Protein AF-A0A396ZNH6-F1 (afdb_monomer_lite)

pLDDT: mean 77.5, std 24.37, range [25.06, 98.56]

Sequence (268 aa):
MGDFTSTAASWLQTLVVSSAALAVGLLGILYVYQEKLLYFPSMPGVSKLTTENPEGYRHPNEYGIDYEDVFIPCADGIKIHAWLMKQPQPTTVPTIVAGLIVENTFLSISAMVDQVMPWLSYVKPVVLRLDWSNEGRIPTLTHPILFVAGERDELVPHTHMQKLHALATKSIRRQWLPIPRGTHNDSWMRGGLDYFFALKRFIDSAVGESTPPSSDTANTSERHQEDGASIVSSDEADDGLDHSHIPNMLDQHSLLFQRPVKIHHDEM

Foldseek 3Di:
DPPVVVVVVVVVVVVVVVVVVVVVVVLVVCLVCVVVPPDDCDDVPADNQLCRDPQPRNDPCSVPFDWDWDWCQDPVRHTDTDIGGADPPNVPDDDDDLEEEDELDAQWVLVLCCPPPVVCNVVCVPRPPGTRGLLVVLCVDAHAYEYEYECAAPRRHSVRSVSSLVSNVNHPHYHYHYQDHDYRPCSPVSCDPVVVVVVVVSVCVSVVNDDDPDPPPPDPDDDDDDDDDDDDDDDDDDDDDDPPDDDDPVVPVVVSPDDPDPDPPDDD

Organism: Aphanomyces astaci (NCBI:txid112090)

InterPro domains:
  IPR029058 Alpha/Beta hydrolase fold [G3DSA:3.40.50.1820] (97-209)
  IPR029058 Alpha/Beta hydrolase fold [SSF53474] (94-208)

Structure (mmCIF, N/CA/C/O backbone):
data_AF-A0A396ZNH6-F1
#
_entry.id   AF-A0A396ZNH6-F1
#
loop_
_atom_site.group_PDB
_atom_site.id
_atom_site.type_symbol
_atom_site.label_atom_id
_atom_site.label_alt_id
_atom_site.label_comp_id
_atom_site.label_asym_id
_atom_site.label_entity_id
_atom_site.label_seq_id
_atom_site.pdbx_PDB_ins_code
_atom_site.Cartn_x
_atom_site.Cartn_y
_atom_site.Cartn_z
_atom_site.occupancy
_atom_site.B_iso_or_equiv
_atom_site.auth_seq_id
_atom_site.auth_comp_id
_atom_site.auth_asym_id
_atom_site.auth_atom_id
_atom_site.pdbx_PDB_model_num
ATOM 1 N N . MET A 1 1 ? 40.507 -2.059 -50.620 1.00 54.50 1 MET A N 1
ATOM 2 C CA . MET A 1 1 ? 39.362 -2.639 -49.879 1.00 54.50 1 MET A CA 1
ATOM 3 C C . MET A 1 1 ? 39.610 -2.796 -48.369 1.00 54.50 1 MET A C 1
ATOM 5 O O . MET A 1 1 ? 38.622 -2.895 -47.662 1.00 54.50 1 MET A O 1
ATOM 9 N N . GLY A 1 2 ? 40.855 -2.769 -47.856 1.00 59.09 2 GLY A N 1
ATOM 10 C CA . GLY A 1 2 ? 41.149 -2.979 -46.421 1.00 59.09 2 GLY A CA 1
ATOM 11 C C . GLY A 1 2 ? 40.950 -1.785 -45.461 1.00 59.09 2 GLY A C 1
ATOM 12 O O . GLY A 1 2 ? 40.630 -2.011 -44.299 1.00 59.09 2 GLY A O 1
ATOM 13 N N . ASP A 1 3 ? 41.070 -0.531 -45.922 1.00 62.41 3 ASP A N 1
ATOM 14 C CA . ASP A 1 3 ? 40.955 0.662 -45.046 1.00 62.41 3 ASP A CA 1
ATOM 15 C C . ASP A 1 3 ? 39.517 1.021 -44.647 1.00 62.41 3 ASP A C 1
ATOM 17 O O . ASP A 1 3 ? 39.261 1.577 -43.578 1.00 62.41 3 ASP A O 1
ATOM 21 N N . PHE A 1 4 ? 38.544 0.692 -45.497 1.00 61.94 4 PHE A N 1
ATOM 22 C CA . PHE A 1 4 ? 37.140 0.967 -45.200 1.00 61.94 4 PHE A CA 1
ATOM 23 C C . PHE A 1 4 ? 36.607 0.018 -44.117 1.00 61.94 4 PHE A C 1
ATOM 25 O O . PHE A 1 4 ? 35.867 0.433 -43.228 1.00 61.94 4 PHE A O 1
ATOM 32 N N . THR A 1 5 ? 37.031 -1.249 -44.148 1.00 66.81 5 THR A N 1
ATOM 33 C CA . THR A 1 5 ? 36.610 -2.273 -43.184 1.00 66.81 5 THR A CA 1
ATOM 34 C C . THR A 1 5 ? 37.169 -2.032 -41.782 1.00 66.81 5 THR A C 1
ATOM 36 O O . THR A 1 5 ? 36.450 -2.244 -40.808 1.00 66.81 5 THR A O 1
ATOM 39 N N . SER A 1 6 ? 38.407 -1.539 -41.654 1.00 71.94 6 SER A N 1
ATOM 40 C CA . SER A 1 6 ? 39.009 -1.189 -40.356 1.00 71.94 6 SER A CA 1
ATOM 41 C C . SER A 1 6 ? 38.375 0.066 -39.749 1.00 71.94 6 SER A C 1
ATOM 43 O O . SER A 1 6 ? 38.083 0.101 -38.554 1.00 71.94 6 SER A O 1
ATOM 45 N N . THR A 1 7 ? 38.076 1.063 -40.583 1.00 82.88 7 THR A N 1
ATOM 46 C CA . THR A 1 7 ? 37.390 2.293 -40.168 1.00 82.88 7 THR A CA 1
ATOM 47 C C . THR A 1 7 ? 35.962 1.998 -39.703 1.00 82.88 7 THR A C 1
ATOM 49 O O . THR A 1 7 ? 35.564 2.424 -38.621 1.00 82.88 7 THR A O 1
ATOM 52 N N . ALA A 1 8 ? 35.201 1.210 -40.470 1.00 83.94 8 ALA A N 1
ATOM 53 C CA . ALA A 1 8 ? 33.845 0.800 -40.100 1.00 83.94 8 ALA A CA 1
ATOM 54 C C . ALA A 1 8 ? 33.811 -0.014 -38.794 1.00 83.94 8 ALA A C 1
ATOM 56 O O . ALA A 1 8 ? 32.946 0.221 -37.949 1.00 83.94 8 ALA A O 1
ATOM 57 N N . ALA A 1 9 ? 34.774 -0.920 -38.591 1.00 87.56 9 ALA A N 1
ATOM 58 C CA . ALA A 1 9 ? 34.904 -1.677 -37.348 1.00 87.56 9 ALA A CA 1
ATOM 59 C C . ALA A 1 9 ? 35.202 -0.771 -36.141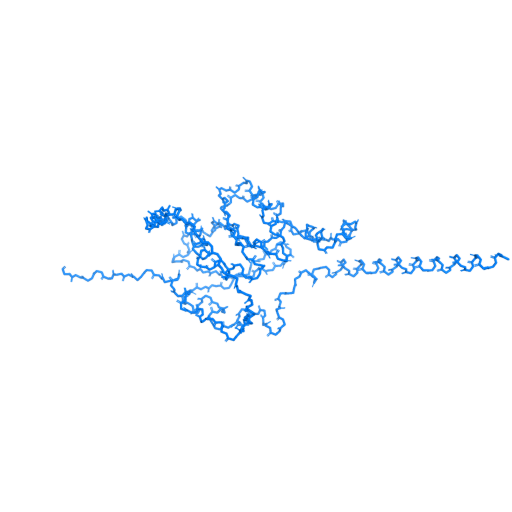 1.00 87.56 9 ALA A C 1
ATOM 61 O O . ALA A 1 9 ? 34.600 -0.951 -35.083 1.00 87.56 9 ALA A O 1
ATOM 62 N N . SER A 1 10 ? 36.064 0.239 -36.304 1.00 88.19 10 SER A N 1
ATOM 63 C CA . SER A 1 10 ? 36.355 1.214 -35.246 1.00 88.19 10 SER A CA 1
ATOM 64 C C . SER A 1 10 ? 35.124 2.041 -34.874 1.00 88.19 10 SER A C 1
ATOM 66 O O . SER A 1 10 ? 34.841 2.198 -33.690 1.00 88.19 10 SER A O 1
ATOM 68 N N . TRP A 1 11 ? 34.365 2.540 -35.857 1.00 92.12 11 TRP A N 1
ATOM 69 C CA . TRP A 1 11 ? 33.128 3.283 -35.590 1.00 92.12 11 TRP A CA 1
ATOM 70 C C . TRP A 1 11 ? 32.090 2.423 -34.871 1.00 92.12 11 TRP A C 1
ATOM 72 O O . TRP A 1 11 ? 31.480 2.880 -33.906 1.00 92.12 11 TRP A O 1
ATOM 82 N N . LEU A 1 12 ? 31.925 1.166 -35.292 1.00 94.06 12 LEU A N 1
ATOM 83 C CA . LEU A 1 12 ? 31.035 0.222 -34.621 1.00 94.06 12 LEU A CA 1
ATOM 84 C C . LEU A 1 12 ? 31.472 -0.030 -33.172 1.00 94.06 12 LEU A C 1
ATOM 86 O O . LEU A 1 12 ? 30.642 0.014 -32.268 1.00 94.06 12 LEU A O 1
ATOM 90 N N . GLN A 1 13 ? 32.767 -0.244 -32.932 1.00 93.00 13 GLN A N 1
ATOM 91 C CA . GLN A 1 13 ? 33.301 -0.434 -31.586 1.00 93.00 13 GLN A CA 1
ATOM 92 C C . GLN A 1 13 ? 33.055 0.793 -30.700 1.00 93.00 13 GLN A C 1
ATOM 94 O O . GLN A 1 13 ? 32.585 0.640 -29.572 1.00 93.00 13 GLN A O 1
ATOM 99 N N . THR A 1 14 ? 33.323 2.003 -31.198 1.00 94.12 14 THR A N 1
ATOM 100 C CA . THR A 1 14 ? 33.045 3.243 -30.463 1.00 94.12 14 THR A CA 1
ATOM 101 C C . THR A 1 14 ? 31.562 3.359 -30.129 1.00 94.12 14 THR A C 1
ATOM 103 O O . THR A 1 14 ? 31.227 3.611 -28.976 1.00 94.12 14 THR A O 1
ATOM 106 N N . LEU A 1 15 ? 30.669 3.097 -31.089 1.00 96.06 15 LEU A N 1
ATOM 107 C CA . LEU A 1 15 ? 29.223 3.123 -30.856 1.00 96.06 15 LEU A CA 1
ATOM 108 C C . LEU A 1 15 ? 28.791 2.127 -29.775 1.00 96.06 15 LEU A C 1
ATOM 110 O O . LEU A 1 15 ? 28.019 2.492 -28.886 1.00 96.06 15 LEU A O 1
ATOM 114 N N . VAL A 1 16 ? 29.305 0.895 -29.812 1.00 96.19 16 VAL A N 1
ATOM 115 C CA . VAL A 1 16 ? 28.996 -0.138 -28.812 1.00 96.19 16 VAL A CA 1
ATOM 116 C C . VAL A 1 16 ? 29.476 0.283 -27.423 1.00 96.19 16 VAL A C 1
ATOM 118 O O . VAL A 1 16 ? 28.699 0.238 -26.471 1.00 96.19 16 VAL A O 1
ATOM 121 N N . VAL A 1 17 ? 30.725 0.741 -27.297 1.00 95.81 17 VAL A N 1
ATOM 122 C CA . VAL A 1 17 ? 31.301 1.157 -26.008 1.00 95.81 17 VAL A CA 1
ATOM 123 C C . VAL A 1 17 ? 30.576 2.379 -25.447 1.00 95.81 17 VAL A C 1
ATOM 125 O O . VAL A 1 17 ? 30.218 2.383 -24.270 1.00 95.81 17 VAL A O 1
ATOM 128 N N . SER A 1 18 ? 30.307 3.394 -26.270 1.00 95.88 18 SER A N 1
ATOM 129 C CA . SER A 1 18 ? 29.579 4.592 -25.843 1.00 95.88 18 SER A CA 1
ATOM 130 C C . SER A 1 18 ? 28.146 4.270 -25.416 1.00 95.88 18 SER A C 1
ATOM 132 O O . SER A 1 18 ? 27.692 4.779 -24.392 1.00 95.88 18 SER A O 1
ATOM 134 N N . SER A 1 19 ? 27.453 3.386 -26.139 1.00 95.00 19 SER A N 1
ATOM 135 C CA . SER A 1 19 ? 26.096 2.952 -25.779 1.00 95.00 19 SER A CA 1
ATOM 136 C C . SER A 1 19 ? 26.082 2.160 -24.471 1.00 95.00 19 SER A C 1
ATOM 138 O O . SER A 1 19 ? 25.232 2.398 -23.615 1.00 95.00 19 SER A O 1
ATOM 140 N N . ALA A 1 20 ? 27.051 1.261 -24.277 1.00 94.31 20 ALA A N 1
ATOM 141 C CA . ALA A 1 20 ? 27.198 0.506 -23.036 1.00 94.31 20 ALA A CA 1
ATOM 142 C C . ALA A 1 20 ? 27.510 1.425 -21.843 1.00 94.31 20 ALA A C 1
ATOM 144 O O . ALA A 1 20 ? 26.886 1.298 -20.791 1.00 94.31 20 ALA A O 1
ATOM 145 N N . ALA A 1 21 ? 28.422 2.387 -22.012 1.00 95.62 21 ALA A N 1
ATOM 146 C CA . ALA A 1 21 ? 28.754 3.362 -20.976 1.00 95.62 21 ALA A CA 1
ATOM 147 C C . ALA A 1 21 ? 27.541 4.222 -20.590 1.00 95.62 21 ALA A C 1
ATOM 149 O O . ALA A 1 21 ? 27.291 4.433 -19.403 1.00 95.62 21 ALA A O 1
ATOM 150 N N . LEU A 1 22 ? 26.751 4.662 -21.576 1.00 95.94 22 LEU A N 1
ATOM 151 C CA . LEU A 1 22 ? 25.513 5.398 -21.331 1.00 95.94 22 LEU A CA 1
ATOM 152 C C . LEU A 1 22 ? 24.496 4.545 -20.564 1.00 95.94 22 LEU A C 1
ATOM 154 O O . LEU A 1 22 ? 23.935 5.014 -19.578 1.00 95.94 22 LEU A O 1
ATOM 158 N N . ALA A 1 23 ? 24.287 3.290 -20.973 1.00 90.81 23 ALA A N 1
ATOM 159 C CA . ALA A 1 23 ? 23.369 2.377 -20.298 1.00 90.81 23 ALA A CA 1
ATOM 160 C C . ALA A 1 23 ? 23.777 2.133 -18.836 1.00 90.81 23 ALA A C 1
ATOM 162 O O . ALA A 1 23 ? 22.940 2.236 -17.942 1.00 90.81 23 ALA A O 1
ATOM 163 N N . VAL A 1 24 ? 25.065 1.889 -18.570 1.00 92.69 24 VAL A N 1
ATOM 164 C CA . VAL A 1 24 ? 25.592 1.744 -17.202 1.00 92.69 24 VAL A CA 1
ATOM 165 C C . VAL A 1 24 ? 25.402 3.031 -16.400 1.00 92.69 24 VAL A C 1
ATOM 167 O O . VAL A 1 24 ? 24.975 2.968 -15.249 1.00 92.69 24 VAL A O 1
ATOM 170 N N . GLY A 1 25 ? 25.657 4.196 -17.001 1.00 94.19 25 GLY A N 1
ATOM 171 C CA . GLY A 1 25 ? 25.411 5.492 -16.369 1.00 94.19 25 GLY A CA 1
ATOM 172 C C . GLY A 1 25 ? 23.943 5.685 -15.982 1.00 94.19 25 GLY A C 1
ATOM 173 O O . GLY A 1 25 ? 23.651 6.055 -14.847 1.00 94.19 25 GLY A O 1
ATOM 174 N N . LEU A 1 26 ? 23.012 5.368 -16.887 1.00 91.19 26 LEU A N 1
ATOM 175 C CA . LEU A 1 26 ? 21.570 5.445 -16.637 1.00 91.19 26 LEU A CA 1
ATOM 176 C C . LEU A 1 26 ? 21.117 4.466 -15.549 1.00 91.19 26 LEU A C 1
ATOM 178 O O . LEU A 1 26 ? 20.364 4.858 -14.659 1.00 91.19 26 LEU A O 1
ATOM 182 N N . LEU A 1 27 ? 21.605 3.222 -15.567 1.00 89.81 27 LEU A N 1
ATOM 183 C CA . LEU A 1 27 ? 21.330 2.251 -14.506 1.00 89.81 27 LEU A CA 1
ATOM 184 C C . LEU A 1 27 ? 21.920 2.692 -13.162 1.00 89.81 27 LEU A C 1
ATOM 186 O O . LEU A 1 27 ? 21.282 2.495 -12.134 1.00 89.81 27 LEU A O 1
ATOM 190 N N . GLY A 1 28 ? 23.093 3.331 -13.157 1.00 91.25 28 GLY A N 1
ATOM 191 C CA . GLY A 1 28 ? 23.695 3.921 -11.961 1.00 91.25 28 GLY A CA 1
ATOM 192 C C . GLY A 1 28 ? 22.862 5.072 -11.392 1.00 91.25 28 GLY A C 1
ATOM 193 O O . GLY A 1 28 ? 22.627 5.126 -10.186 1.00 91.25 28 GLY A O 1
ATOM 194 N N . ILE A 1 29 ? 22.343 5.955 -12.251 1.00 90.75 29 ILE A N 1
ATOM 195 C CA . ILE A 1 29 ? 21.406 7.015 -11.850 1.00 90.75 29 ILE A CA 1
ATOM 196 C C . ILE A 1 29 ? 20.133 6.392 -11.270 1.00 90.75 29 ILE A C 1
ATOM 198 O O . ILE A 1 29 ? 19.729 6.757 -10.168 1.00 90.75 29 ILE A O 1
ATOM 202 N N . LEU A 1 30 ? 19.533 5.417 -11.956 1.00 88.75 30 LEU A N 1
ATOM 203 C CA . LEU A 1 30 ? 18.353 4.709 -11.462 1.00 88.75 30 LEU A CA 1
ATOM 204 C C . LEU A 1 30 ? 18.628 4.043 -10.107 1.00 88.75 30 LEU A C 1
ATOM 206 O O . LEU A 1 30 ? 17.850 4.204 -9.174 1.00 88.75 30 LEU A O 1
ATOM 210 N N . TYR A 1 31 ? 19.769 3.372 -9.955 1.00 89.31 31 TYR A N 1
ATOM 211 C CA . TYR A 1 31 ? 20.172 2.725 -8.710 1.00 89.31 31 TYR A CA 1
ATOM 212 C C . TYR A 1 31 ? 20.254 3.711 -7.539 1.00 89.31 31 TYR A C 1
ATOM 214 O O . TYR A 1 31 ? 19.799 3.389 -6.438 1.00 89.31 31 TYR A O 1
ATOM 222 N N . VAL A 1 32 ? 20.799 4.911 -7.758 1.00 90.25 32 VAL A N 1
ATOM 223 C CA . VAL A 1 32 ? 20.927 5.953 -6.726 1.00 90.25 32 VAL A CA 1
ATOM 224 C C . VAL A 1 32 ? 19.587 6.634 -6.436 1.00 90.25 32 VAL A C 1
ATOM 226 O O . VAL A 1 32 ? 19.276 6.889 -5.275 1.00 90.25 32 VAL A O 1
ATOM 229 N N . TYR A 1 33 ? 18.775 6.898 -7.460 1.00 88.25 33 TYR A N 1
ATOM 230 C CA . TYR A 1 33 ? 17.575 7.731 -7.349 1.00 88.25 33 TYR A CA 1
ATOM 231 C C . TYR A 1 33 ? 16.243 6.962 -7.325 1.00 88.25 33 TYR A C 1
ATOM 233 O O . TYR A 1 33 ? 15.203 7.607 -7.223 1.00 88.25 33 TYR A O 1
ATOM 241 N N . GLN A 1 34 ? 16.243 5.621 -7.351 1.00 86.69 34 GLN A N 1
ATOM 242 C CA . GLN A 1 34 ? 15.024 4.787 -7.362 1.00 86.69 34 GLN A CA 1
ATOM 243 C C . GLN A 1 34 ? 14.010 5.148 -6.263 1.00 86.69 34 GLN A C 1
ATOM 245 O O . GLN A 1 34 ? 12.815 5.200 -6.531 1.00 86.69 34 GLN A O 1
ATOM 250 N N . GLU A 1 35 ? 14.471 5.492 -5.057 1.00 82.75 35 GLU A N 1
ATOM 251 C CA . GLU A 1 35 ? 13.607 5.893 -3.931 1.00 82.75 35 GLU A CA 1
ATOM 252 C C . GLU A 1 35 ? 12.807 7.172 -4.221 1.00 82.75 35 GLU A C 1
ATOM 254 O O . GLU A 1 35 ? 11.678 7.316 -3.762 1.00 82.75 35 GLU A O 1
ATOM 259 N N . LYS A 1 36 ? 13.360 8.090 -5.027 1.00 81.56 36 LYS A N 1
ATOM 260 C CA . LYS A 1 36 ? 12.698 9.350 -5.399 1.00 81.56 36 LYS A CA 1
ATOM 261 C C . LYS A 1 36 ? 11.722 9.202 -6.566 1.00 81.56 36 LYS A C 1
ATOM 263 O O . LYS A 1 36 ? 10.974 10.135 -6.833 1.00 81.56 36 LYS A O 1
ATOM 268 N N . LEU A 1 37 ? 11.763 8.076 -7.279 1.00 78.69 37 LEU A N 1
ATOM 269 C CA . LEU A 1 37 ? 10.932 7.821 -8.459 1.00 78.69 37 LEU A CA 1
ATOM 270 C C . LEU A 1 37 ? 9.629 7.088 -8.123 1.00 78.69 37 LEU A C 1
ATOM 272 O O . LEU A 1 37 ? 8.712 7.091 -8.935 1.00 78.69 37 LEU A O 1
ATOM 276 N N . LEU A 1 38 ? 9.554 6.449 -6.952 1.00 70.25 38 LEU A N 1
ATOM 277 C CA . LEU A 1 38 ? 8.447 5.560 -6.597 1.00 70.25 38 LEU A CA 1
ATOM 278 C C . LEU A 1 38 ? 7.159 6.284 -6.221 1.00 70.25 38 LEU A C 1
ATOM 280 O O . LEU A 1 38 ? 6.075 5.801 -6.528 1.00 70.25 38 LEU A O 1
ATOM 284 N N . TYR A 1 39 ? 7.264 7.410 -5.525 1.00 66.50 39 TYR A N 1
ATOM 285 C CA . TYR A 1 39 ? 6.096 8.133 -5.052 1.00 66.50 39 TYR A CA 1
ATOM 286 C C . TYR A 1 39 ? 6.439 9.604 -4.878 1.00 66.50 39 TYR A C 1
ATOM 288 O O . TYR A 1 39 ? 7.412 9.955 -4.208 1.00 66.50 39 TYR A O 1
ATOM 296 N N . PHE A 1 40 ? 5.616 10.465 -5.470 1.00 65.69 40 PHE A N 1
ATOM 297 C CA . PHE A 1 40 ? 5.629 11.892 -5.193 1.00 65.69 40 PHE A CA 1
ATOM 298 C C . PHE A 1 40 ? 4.535 12.169 -4.157 1.00 65.69 40 PHE A C 1
ATOM 300 O O . PHE A 1 40 ? 3.376 12.312 -4.536 1.00 65.69 40 PHE A O 1
ATOM 307 N N . PRO A 1 41 ? 4.866 12.277 -2.855 1.00 59.47 41 PRO A N 1
ATOM 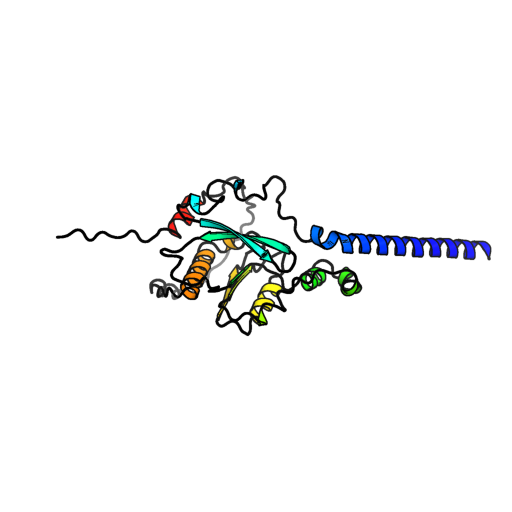308 C CA . PRO A 1 41 ? 3.882 12.476 -1.787 1.00 59.47 41 PRO A CA 1
ATOM 309 C C . PRO A 1 41 ? 3.302 13.902 -1.762 1.00 59.47 41 PRO A C 1
ATOM 311 O O . PRO A 1 41 ? 2.957 14.409 -0.704 1.00 59.47 41 PRO A O 1
ATOM 314 N N . SER A 1 42 ? 3.289 14.608 -2.889 1.00 61.56 42 SER A N 1
ATOM 315 C CA . SER A 1 42 ? 2.708 15.944 -3.030 1.00 61.56 42 SER A CA 1
ATOM 316 C C . SER A 1 42 ? 2.034 16.045 -4.376 1.00 61.56 42 SER A C 1
ATOM 318 O O . SER A 1 42 ? 2.700 15.918 -5.406 1.00 61.56 42 SER A O 1
ATOM 320 N N . MET A 1 43 ? 0.748 16.369 -4.356 1.00 65.25 43 MET A N 1
ATOM 321 C CA . MET A 1 43 ? 0.104 16.928 -5.532 1.00 65.25 43 MET A CA 1
ATOM 322 C C . MET A 1 43 ? 0.677 18.337 -5.761 1.00 65.25 43 MET A C 1
ATOM 324 O O . MET A 1 43 ? 0.825 19.092 -4.794 1.00 65.25 43 MET A O 1
ATOM 328 N N . PRO A 1 44 ? 1.049 18.711 -6.997 1.00 64.88 44 PRO A N 1
ATOM 329 C CA . PRO A 1 44 ? 1.510 20.063 -7.290 1.00 64.88 44 PRO A CA 1
ATOM 330 C C . PRO A 1 44 ? 0.498 21.107 -6.800 1.00 64.88 44 PRO A C 1
ATOM 332 O O . PRO A 1 44 ? -0.676 21.043 -7.148 1.00 64.88 44 PRO A O 1
ATOM 335 N N . GLY A 1 45 ? 0.954 22.056 -5.981 1.00 68.31 45 GLY A N 1
ATOM 336 C CA . GLY A 1 45 ? 0.103 23.110 -5.415 1.00 68.31 45 GLY A CA 1
ATOM 337 C C . GLY A 1 45 ? -0.633 22.746 -4.121 1.00 68.31 45 GLY A C 1
ATOM 338 O O . GLY A 1 45 ? -1.296 23.616 -3.565 1.00 68.31 45 GLY A O 1
ATOM 339 N N . VAL A 1 46 ? -0.491 21.519 -3.607 1.00 71.81 46 VAL A N 1
ATOM 340 C CA . VAL A 1 46 ? -1.092 21.086 -2.335 1.00 71.81 46 VAL A CA 1
ATOM 341 C C . VAL A 1 46 ? 0.004 20.804 -1.312 1.00 71.81 46 VAL A C 1
ATOM 343 O O . VAL A 1 46 ? 1.031 20.191 -1.625 1.00 71.81 46 VAL A O 1
ATOM 346 N N . SER A 1 47 ? -0.204 21.269 -0.083 1.00 73.56 47 SER A N 1
ATOM 347 C CA . SER A 1 47 ? 0.729 21.016 1.007 1.00 73.56 47 SER A CA 1
ATOM 348 C C . SER A 1 47 ? 0.799 19.544 1.392 1.00 73.56 47 SER A C 1
ATOM 350 O O . SER A 1 47 ? -0.163 18.796 1.250 1.00 73.56 47 SER A O 1
ATOM 352 N N . LYS A 1 48 ? 1.949 19.142 1.937 1.00 74.25 48 LYS A N 1
ATOM 353 C CA . LYS A 1 48 ? 2.122 17.839 2.595 1.00 74.25 48 LYS A CA 1
ATOM 354 C C . LYS A 1 48 ? 1.766 17.879 4.077 1.00 74.25 48 LYS A C 1
ATOM 356 O O . LYS A 1 48 ? 1.695 16.830 4.711 1.00 74.25 48 LYS A O 1
ATOM 361 N N . LEU A 1 49 ? 1.654 19.074 4.651 1.00 80.06 49 LEU A N 1
ATOM 362 C CA . LEU A 1 49 ? 1.381 19.241 6.067 1.00 80.06 49 LEU A CA 1
ATOM 363 C C . LEU A 1 49 ? -0.117 19.100 6.292 1.00 80.06 49 LEU A C 1
ATOM 365 O O . LEU A 1 49 ? -0.902 19.838 5.704 1.00 80.06 49 LEU A O 1
ATOM 369 N N . THR A 1 50 ? -0.507 18.200 7.193 1.00 78.50 50 THR A N 1
ATOM 370 C CA . THR A 1 50 ? -1.917 18.024 7.566 1.00 78.50 50 THR A CA 1
ATOM 371 C C . THR A 1 50 ? -2.533 19.330 8.068 1.00 78.50 50 THR A C 1
ATOM 373 O O . THR A 1 50 ? -3.692 19.606 7.797 1.00 78.50 50 THR A O 1
ATOM 376 N N . THR A 1 51 ? -1.747 20.199 8.711 1.00 82.50 51 THR A N 1
ATOM 377 C CA . THR A 1 51 ? -2.173 21.530 9.178 1.00 82.50 51 THR A CA 1
ATOM 378 C C . THR A 1 51 ? -2.613 22.479 8.064 1.00 82.50 51 THR A C 1
ATOM 380 O O . THR A 1 51 ? -3.322 23.444 8.338 1.00 82.50 51 THR A O 1
ATOM 383 N N . GLU A 1 52 ? -2.182 22.232 6.828 1.00 85.50 52 GLU A N 1
ATOM 384 C CA . GLU A 1 52 ? -2.502 23.041 5.648 1.00 85.50 52 GLU A CA 1
ATOM 385 C C . GLU A 1 52 ? -3.606 22.403 4.785 1.00 85.50 52 GLU A C 1
ATOM 387 O O . GLU A 1 52 ? -3.959 22.944 3.736 1.00 85.50 52 GLU A O 1
ATOM 392 N N . ASN A 1 53 ? -4.180 21.275 5.222 1.00 85.06 53 ASN A N 1
ATOM 393 C CA . ASN A 1 53 ? -5.386 20.720 4.613 1.00 85.06 53 ASN A CA 1
ATOM 394 C C . ASN A 1 53 ? -6.590 21.663 4.813 1.00 85.06 53 ASN A C 1
ATOM 396 O O . ASN A 1 53 ? -6.592 22.480 5.741 1.00 85.06 53 ASN A O 1
ATOM 400 N N . PRO A 1 54 ? -7.649 21.532 3.989 1.00 88.06 54 PRO A N 1
ATOM 401 C CA . PRO A 1 54 ? -8.910 22.227 4.227 1.00 88.06 54 PRO A CA 1
ATOM 402 C C . PRO A 1 54 ? -9.463 21.967 5.635 1.00 88.06 54 PRO A C 1
ATOM 404 O O . PRO A 1 54 ? -9.241 20.901 6.214 1.00 88.06 54 PRO A O 1
ATOM 407 N N . GLU A 1 55 ? -10.205 22.937 6.170 1.00 88.56 55 GLU A N 1
ATOM 408 C CA . GLU A 1 55 ? -10.889 22.807 7.460 1.00 88.56 55 GLU A CA 1
ATOM 409 C C . GLU A 1 55 ? -11.770 21.546 7.501 1.00 88.56 55 GLU A C 1
ATOM 411 O O . GLU A 1 55 ? -12.446 21.210 6.528 1.00 88.56 55 GLU A O 1
ATOM 416 N N . GLY A 1 56 ? -11.705 20.825 8.621 1.00 87.81 56 GLY A N 1
ATOM 417 C CA . GLY A 1 56 ? -12.283 19.492 8.804 1.00 87.81 56 GLY A CA 1
ATOM 418 C C . GLY A 1 56 ? -11.327 18.335 8.483 1.00 87.81 56 GLY A C 1
ATOM 419 O O . GLY A 1 56 ? -11.574 17.215 8.908 1.00 87.81 56 GLY A O 1
ATOM 420 N N . TYR A 1 57 ? -10.213 18.561 7.782 1.00 84.88 57 TYR A N 1
ATOM 421 C CA . TYR A 1 57 ? -9.259 17.500 7.411 1.00 84.88 57 TYR A CA 1
ATOM 422 C C . TYR A 1 57 ? -7.864 17.692 8.019 1.00 84.88 57 TYR A C 1
ATOM 424 O O . TYR A 1 57 ? -6.904 17.030 7.603 1.00 84.88 57 TYR A O 1
ATOM 432 N N . ARG A 1 58 ? -7.717 18.616 8.973 1.00 89.00 58 ARG A N 1
ATOM 433 C CA . ARG A 1 58 ? -6.412 19.008 9.517 1.00 89.00 58 ARG A CA 1
ATOM 434 C C . ARG A 1 58 ? -5.983 18.131 10.674 1.00 89.00 58 ARG A C 1
ATOM 436 O O . ARG A 1 58 ? -4.816 17.745 10.727 1.00 89.00 58 ARG A O 1
ATOM 443 N N . HIS A 1 59 ? -6.902 17.843 11.597 1.00 90.88 59 HIS A N 1
ATOM 444 C CA . HIS A 1 59 ? -6.651 16.999 12.767 1.00 90.88 59 HIS A CA 1
ATOM 445 C C . HIS A 1 59 ? -7.943 16.587 13.506 1.00 90.88 59 HIS A C 1
ATOM 447 O O . HIS A 1 59 ? -8.944 17.306 13.436 1.00 90.88 59 HIS A O 1
ATOM 453 N N . PRO A 1 60 ? -7.928 15.505 14.314 1.00 93.00 60 PRO A N 1
ATOM 454 C CA . PRO A 1 60 ? -9.124 14.972 14.979 1.00 93.00 60 PRO A CA 1
ATOM 455 C C . PRO A 1 60 ? -9.865 15.968 15.885 1.00 93.00 60 PRO A C 1
ATOM 457 O O . PRO A 1 60 ? -11.087 15.891 16.014 1.00 93.00 60 PRO A O 1
ATOM 460 N N . ASN A 1 61 ? -9.159 16.940 16.475 1.00 91.94 61 ASN A N 1
ATOM 461 C CA . ASN A 1 61 ? -9.775 17.932 17.364 1.00 91.94 61 ASN A CA 1
ATOM 462 C C . ASN A 1 61 ? -10.791 18.858 16.659 1.00 91.94 61 ASN A C 1
ATOM 464 O O . ASN A 1 61 ? -11.625 19.453 17.334 1.00 91.94 61 ASN A O 1
ATOM 468 N N . GLU A 1 62 ? -10.806 18.944 15.322 1.00 93.31 62 GLU A N 1
ATOM 469 C CA . GLU A 1 62 ? -11.873 19.664 14.593 1.00 93.31 62 GLU A CA 1
ATOM 470 C C . GLU A 1 62 ? -13.252 19.013 14.781 1.00 93.31 62 GLU A C 1
ATOM 472 O O . GLU A 1 62 ? -14.278 19.673 14.647 1.00 93.31 62 GLU A O 1
ATOM 477 N N . TYR A 1 63 ? -13.272 17.736 15.172 1.00 91.38 63 TYR A N 1
ATOM 478 C CA . TYR A 1 63 ? -14.470 16.975 15.516 1.00 91.38 63 TYR A CA 1
ATOM 479 C C . TYR A 1 63 ? -14.616 16.748 17.030 1.00 91.38 63 TYR A C 1
ATOM 481 O O . TYR A 1 63 ? -15.382 15.886 17.460 1.00 91.38 63 TYR A O 1
ATOM 489 N N . GLY A 1 64 ? -13.871 17.490 17.859 1.00 91.12 64 GLY A N 1
ATOM 490 C CA . GLY A 1 64 ? -13.907 17.361 19.319 1.00 91.12 64 GLY A CA 1
ATOM 491 C C . GLY A 1 64 ? -13.291 16.062 19.853 1.00 91.12 64 GLY A C 1
ATOM 492 O O . GLY A 1 64 ? -13.635 15.624 20.953 1.00 91.12 64 GLY A O 1
ATOM 493 N N . ILE A 1 65 ? -12.409 15.425 19.076 1.00 90.69 65 ILE A N 1
ATOM 494 C CA . ILE A 1 65 ? -11.681 14.223 19.487 1.00 90.69 65 ILE A CA 1
ATOM 495 C C . ILE A 1 65 ? -10.309 14.633 20.024 1.00 90.69 65 ILE A C 1
ATOM 497 O O . ILE A 1 65 ? -9.483 15.171 19.287 1.00 90.69 65 ILE A O 1
ATOM 501 N N . ASP A 1 66 ? -10.069 14.344 21.303 1.00 91.00 66 ASP A N 1
ATOM 502 C CA . ASP A 1 66 ? -8.766 14.544 21.937 1.00 91.00 66 ASP A CA 1
ATOM 503 C C . ASP A 1 66 ? -7.719 13.593 21.336 1.00 91.00 66 ASP A C 1
ATOM 505 O O . ASP A 1 66 ? -7.974 12.392 21.165 1.00 91.00 66 ASP A O 1
ATOM 509 N N . TYR A 1 67 ? -6.550 14.132 20.989 1.00 92.69 67 TYR A N 1
ATOM 510 C CA . TYR A 1 67 ? -5.506 13.389 20.290 1.00 92.69 67 TYR A CA 1
ATOM 511 C C . TYR A 1 67 ? -4.100 13.903 20.614 1.00 92.69 67 TYR A C 1
ATOM 513 O O . TYR A 1 67 ? -3.904 15.050 21.008 1.00 92.69 67 TYR A O 1
ATOM 521 N N . GLU A 1 68 ? -3.106 13.046 20.391 1.00 92.31 68 GLU A N 1
ATOM 522 C CA . GLU A 1 68 ? -1.686 13.387 20.476 1.00 92.31 68 GLU A CA 1
ATOM 523 C C . GLU A 1 68 ? -0.972 13.054 19.168 1.00 92.31 68 GLU A C 1
ATOM 525 O O . GLU A 1 68 ? -1.219 12.012 18.558 1.00 92.31 68 GLU A O 1
ATOM 530 N N . ASP A 1 69 ? -0.047 13.914 18.750 1.00 92.62 69 ASP A N 1
ATOM 531 C CA . ASP A 1 69 ? 0.876 13.597 17.667 1.00 92.62 69 ASP A CA 1
ATOM 532 C C . ASP A 1 69 ? 1.961 12.641 18.169 1.00 92.62 69 ASP A C 1
ATOM 534 O O . ASP A 1 69 ? 2.718 12.952 19.093 1.00 92.62 69 ASP A O 1
ATOM 538 N N . VAL A 1 70 ? 2.066 11.474 17.535 1.00 93.19 70 VAL A N 1
ATOM 539 C CA . VAL A 1 70 ? 3.100 10.482 17.837 1.00 93.19 70 VAL A CA 1
ATOM 540 C C . VAL A 1 70 ? 3.962 10.212 16.610 1.00 93.19 70 VAL A C 1
ATOM 542 O O . VAL A 1 70 ? 3.481 10.144 15.480 1.00 93.19 70 VAL A O 1
ATOM 545 N N . PHE A 1 71 ? 5.264 10.046 16.839 1.00 94.25 71 PHE A N 1
ATOM 546 C CA . PHE A 1 71 ? 6.234 9.695 15.805 1.00 94.25 71 PHE A CA 1
ATOM 547 C C . PHE A 1 71 ? 6.835 8.333 16.129 1.00 94.25 71 PHE A C 1
ATOM 549 O O . PHE A 1 71 ? 7.620 8.201 17.068 1.00 94.25 71 PHE A O 1
ATOM 556 N N . ILE A 1 72 ? 6.464 7.323 15.351 1.00 93.50 72 ILE A N 1
ATOM 557 C CA . ILE A 1 72 ? 6.891 5.938 15.532 1.00 93.50 72 ILE A CA 1
ATOM 558 C C . ILE A 1 72 ? 8.222 5.746 14.788 1.00 93.50 72 ILE A C 1
ATOM 560 O O . ILE A 1 72 ? 8.237 5.833 13.556 1.00 93.50 72 ILE A O 1
ATOM 564 N N . PRO A 1 73 ? 9.348 5.516 15.490 1.00 95.38 73 PRO A N 1
ATOM 565 C CA . PRO A 1 73 ? 10.623 5.246 14.841 1.00 95.38 73 PRO A CA 1
ATOM 566 C C . PRO A 1 73 ? 10.627 3.837 14.239 1.00 95.38 73 PRO A C 1
ATOM 568 O O . PRO A 1 73 ? 10.286 2.858 14.902 1.00 95.38 73 PRO A O 1
ATOM 571 N N . CYS A 1 74 ? 11.047 3.737 12.986 1.00 92.00 74 CYS A N 1
ATOM 572 C CA . CYS A 1 74 ? 11.221 2.484 12.266 1.00 92.00 74 CYS A CA 1
ATOM 573 C C . CYS A 1 74 ? 12.692 2.048 12.297 1.00 92.00 74 CYS A C 1
ATOM 575 O O . CYS A 1 74 ? 13.599 2.853 12.522 1.00 92.00 74 CYS A O 1
ATOM 577 N N . ALA A 1 75 ? 12.941 0.756 12.069 1.00 89.31 75 ALA A N 1
ATOM 578 C CA . ALA A 1 75 ? 14.285 0.170 12.126 1.00 89.31 75 ALA A CA 1
ATOM 579 C C . ALA A 1 75 ? 15.257 0.739 11.073 1.00 89.31 75 ALA A C 1
ATOM 581 O O . ALA A 1 75 ? 16.469 0.683 11.254 1.00 89.31 75 ALA A O 1
ATOM 582 N N . ASP A 1 76 ? 14.726 1.292 9.986 1.00 85.06 76 ASP A N 1
ATOM 583 C CA . ASP A 1 76 ? 15.460 1.950 8.903 1.00 85.06 76 ASP A CA 1
ATOM 584 C C . ASP A 1 76 ? 15.721 3.448 9.164 1.00 85.06 76 ASP A C 1
ATOM 586 O O . ASP A 1 76 ? 16.282 4.138 8.315 1.00 85.06 76 ASP A O 1
ATOM 590 N N . GLY A 1 77 ? 15.336 3.963 10.337 1.00 88.69 77 GLY A N 1
ATOM 591 C CA . GLY A 1 77 ? 15.495 5.368 10.716 1.00 88.69 77 GLY A CA 1
ATOM 592 C C . GLY A 1 77 ? 14.368 6.287 10.234 1.00 88.69 77 GLY A C 1
ATOM 593 O O . GLY A 1 77 ? 14.367 7.469 10.591 1.00 88.69 77 GLY A O 1
ATOM 594 N N . ILE A 1 78 ? 13.390 5.771 9.479 1.00 87.56 78 ILE A N 1
ATOM 595 C CA . ILE A 1 78 ? 12.194 6.523 9.089 1.00 87.56 78 ILE A CA 1
ATOM 596 C C . ILE A 1 78 ? 11.276 6.698 10.302 1.00 87.56 78 ILE A C 1
ATOM 598 O O . ILE A 1 78 ? 11.174 5.829 11.165 1.00 87.56 78 ILE A O 1
ATOM 602 N N . LYS A 1 79 ? 10.599 7.844 10.387 1.00 92.62 79 LYS A N 1
ATOM 603 C CA . LYS A 1 79 ? 9.577 8.100 11.407 1.00 92.62 79 LYS A CA 1
ATOM 604 C C . LYS A 1 79 ? 8.211 8.156 10.747 1.00 92.62 79 LYS A C 1
ATOM 606 O O . LYS A 1 79 ? 8.028 8.913 9.798 1.00 92.62 79 LYS A O 1
ATOM 611 N N . ILE A 1 80 ? 7.264 7.390 11.273 1.00 90.94 80 ILE A N 1
ATOM 612 C CA . ILE A 1 80 ? 5.861 7.444 10.860 1.00 90.94 80 ILE A CA 1
ATOM 613 C C . ILE A 1 80 ? 5.135 8.384 11.813 1.00 90.94 80 ILE A C 1
ATOM 615 O O . ILE A 1 80 ? 5.164 8.176 13.024 1.00 90.94 80 ILE A O 1
ATOM 619 N N . HIS A 1 81 ? 4.507 9.421 11.270 1.00 92.00 81 HIS A N 1
ATOM 620 C CA . HIS A 1 81 ? 3.607 10.285 12.028 1.00 92.00 81 HIS A CA 1
ATOM 621 C C . HIS A 1 81 ? 2.224 9.634 12.114 1.00 92.00 81 HIS A C 1
ATOM 623 O O . HIS A 1 81 ? 1.725 9.106 11.121 1.00 92.00 81 HIS A O 1
ATOM 629 N N . ALA A 1 82 ? 1.628 9.645 13.302 1.00 91.50 82 ALA A N 1
ATOM 630 C CA . ALA A 1 82 ? 0.273 9.172 13.536 1.00 91.50 82 ALA A CA 1
ATOM 631 C C . ALA A 1 82 ? -0.420 10.029 14.600 1.00 91.50 82 ALA A C 1
ATOM 633 O O . ALA A 1 82 ? 0.232 10.638 15.452 1.00 91.50 82 ALA A O 1
ATOM 634 N N . TRP A 1 83 ? -1.751 10.023 14.577 1.00 92.62 83 TRP A N 1
ATOM 635 C CA . TRP A 1 83 ? -2.567 10.570 15.656 1.00 92.62 83 TRP A CA 1
ATOM 636 C C . TRP A 1 83 ? -2.954 9.472 16.639 1.00 92.62 83 TRP A C 1
ATOM 638 O O . TRP A 1 83 ? -3.544 8.458 16.262 1.00 92.62 83 TRP A O 1
ATOM 648 N N . LEU A 1 84 ? -2.645 9.689 17.913 1.00 91.94 84 LEU A N 1
ATOM 649 C CA . LEU A 1 84 ? -3.066 8.845 19.018 1.00 91.94 84 LEU A CA 1
ATOM 650 C C . LEU A 1 84 ? -4.314 9.445 19.665 1.00 91.94 84 LEU A C 1
ATOM 652 O O . LEU A 1 84 ? -4.223 10.392 20.439 1.00 91.94 84 LEU A O 1
ATOM 656 N N . MET A 1 85 ? -5.476 8.869 19.369 1.00 90.75 85 MET A N 1
ATOM 657 C CA . MET A 1 85 ? -6.740 9.222 20.021 1.00 90.75 85 MET A CA 1
ATOM 658 C C . MET A 1 85 ? -6.925 8.355 21.268 1.00 90.75 85 MET A C 1
ATOM 660 O O . MET A 1 85 ? -6.857 7.125 21.193 1.00 90.75 85 MET A O 1
ATOM 664 N N . LYS A 1 86 ? -7.132 8.983 22.428 1.00 84.00 86 LYS A N 1
ATOM 665 C CA . LYS A 1 86 ? -7.195 8.277 23.715 1.00 84.00 86 LYS A CA 1
ATOM 666 C C . LYS A 1 86 ? -8.622 7.878 24.068 1.00 84.00 86 LYS A C 1
ATOM 668 O O . LYS A 1 86 ? -9.551 8.677 23.991 1.00 84.00 86 LYS A O 1
ATOM 673 N N . GLN A 1 87 ? -8.783 6.642 24.532 1.00 81.69 87 GLN A N 1
ATOM 674 C CA . GLN A 1 87 ? -10.017 6.221 25.193 1.00 81.69 87 GLN A CA 1
ATOM 675 C C . GLN A 1 87 ? -10.118 6.824 26.608 1.00 81.69 87 GLN A C 1
ATOM 677 O O . GLN A 1 87 ? -9.095 7.218 27.179 1.00 81.69 87 GLN A O 1
ATOM 682 N N . PRO A 1 88 ? -11.317 6.865 27.218 1.00 80.38 88 PRO A N 1
ATOM 683 C CA . PRO A 1 88 ? -11.456 7.213 28.628 1.00 80.38 88 PRO A CA 1
ATOM 684 C C . PRO A 1 88 ? -10.582 6.307 29.510 1.00 80.38 88 PRO A C 1
ATOM 686 O O . PRO A 1 88 ? -10.597 5.094 29.348 1.00 80.38 88 PRO A O 1
ATOM 689 N N . GLN A 1 89 ? -9.849 6.894 30.463 1.00 82.12 89 GLN A N 1
ATOM 690 C CA . GLN A 1 89 ? -8.933 6.177 31.374 1.00 82.12 89 GLN A CA 1
ATOM 691 C C . GLN A 1 89 ? -7.799 5.405 30.650 1.00 82.12 89 GLN A C 1
ATOM 693 O O . GLN A 1 89 ? -7.601 4.217 30.880 1.00 82.12 89 GLN A O 1
ATOM 698 N N . PRO A 1 90 ? -6.987 6.068 29.811 1.00 79.62 90 PRO A N 1
ATOM 699 C CA . PRO A 1 90 ? -6.026 5.409 28.916 1.00 79.62 90 PRO A CA 1
ATOM 700 C C . PRO A 1 90 ? -4.865 4.697 29.633 1.00 79.62 90 PRO A C 1
ATOM 702 O O . PRO A 1 90 ? -4.123 3.950 29.008 1.00 79.62 90 PRO A O 1
ATOM 705 N N . THR A 1 91 ? -4.676 4.932 30.933 1.00 83.12 91 THR A N 1
ATOM 706 C CA . THR A 1 91 ? -3.588 4.349 31.731 1.00 83.12 91 THR A CA 1
ATOM 707 C C . THR A 1 91 ? -3.923 2.979 32.322 1.00 83.12 91 THR A C 1
ATOM 709 O O . THR A 1 91 ? -3.053 2.360 32.932 1.00 83.12 91 THR A O 1
ATOM 712 N N . THR A 1 92 ? -5.162 2.501 32.176 1.00 83.81 92 THR A N 1
ATOM 713 C CA . THR A 1 92 ? -5.633 1.260 32.814 1.00 83.81 92 THR A CA 1
ATOM 714 C C . THR A 1 92 ? -5.633 0.050 31.883 1.00 83.81 92 THR A C 1
ATOM 716 O O . THR A 1 92 ? -5.828 -1.071 32.349 1.00 83.81 92 THR A O 1
ATOM 719 N N . VAL A 1 93 ? -5.387 0.246 30.584 1.00 81.38 93 VAL A N 1
ATOM 720 C CA . VAL A 1 93 ? -5.449 -0.807 29.563 1.00 81.38 93 VAL A CA 1
ATOM 721 C C . VAL A 1 93 ? -4.274 -0.711 28.584 1.00 81.38 93 VAL A C 1
ATOM 723 O O . VAL A 1 93 ? -3.824 0.391 28.270 1.00 81.38 93 VAL A O 1
ATOM 726 N N . PRO A 1 94 ? -3.743 -1.848 28.098 1.00 82.81 94 PRO A N 1
ATOM 727 C CA . PRO A 1 94 ? -2.639 -1.846 27.146 1.00 82.81 94 PRO A CA 1
ATOM 728 C C . PRO A 1 94 ? -3.096 -1.421 25.745 1.00 82.81 94 PRO A C 1
ATOM 730 O O . PRO A 1 94 ? -4.197 -1.751 25.307 1.00 82.81 94 PRO A O 1
ATOM 733 N N . THR A 1 95 ? -2.205 -0.767 24.998 1.00 85.00 95 THR A N 1
ATOM 734 C CA . THR A 1 95 ? -2.388 -0.545 23.558 1.00 85.00 95 THR A CA 1
ATOM 735 C C . THR A 1 95 ? -2.075 -1.831 22.798 1.00 85.00 95 THR A C 1
ATOM 737 O O . THR A 1 95 ? -0.957 -2.342 22.876 1.00 85.00 95 THR A O 1
ATOM 740 N N . ILE A 1 96 ? -3.046 -2.340 22.039 1.00 88.69 96 ILE A N 1
ATOM 741 C CA . ILE A 1 96 ? -2.902 -3.534 21.197 1.00 88.69 96 ILE A CA 1
ATOM 742 C C . ILE A 1 96 ? -3.323 -3.232 19.757 1.00 88.69 96 ILE A C 1
ATOM 744 O O . ILE A 1 96 ? -4.210 -2.416 19.516 1.00 88.69 96 ILE A O 1
ATOM 748 N N . VAL A 1 97 ? -2.709 -3.914 18.790 1.00 91.69 97 VAL A N 1
ATOM 749 C CA . VAL A 1 97 ? -3.162 -3.874 17.393 1.00 91.69 97 VAL A CA 1
ATOM 750 C C . VAL A 1 97 ? -4.321 -4.857 17.245 1.00 91.69 97 VAL A C 1
ATOM 752 O O . VA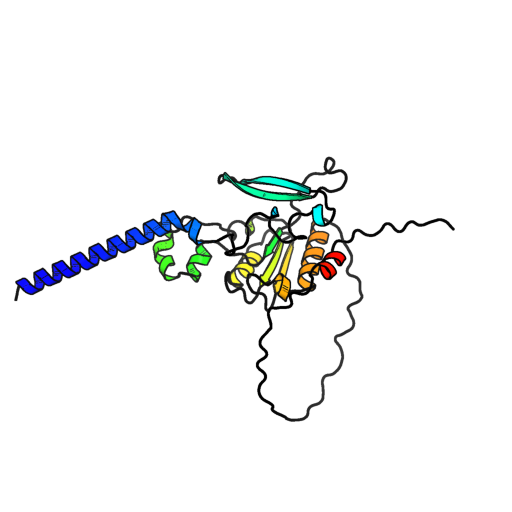L A 1 97 ? -4.117 -6.066 17.264 1.00 91.69 97 VAL A O 1
ATOM 755 N N . ALA A 1 98 ? -5.547 -4.346 17.126 1.00 93.69 98 ALA A N 1
ATOM 756 C CA . ALA A 1 98 ? -6.753 -5.178 17.072 1.00 93.69 98 ALA A CA 1
ATOM 757 C C . ALA A 1 98 ? -7.030 -5.774 15.678 1.00 93.69 98 ALA A C 1
ATOM 759 O O . ALA A 1 98 ? -7.667 -6.817 15.551 1.00 93.69 98 ALA A O 1
ATOM 760 N N . GLY A 1 99 ? -6.546 -5.124 14.621 1.00 96.19 99 GLY A N 1
ATOM 761 C CA . GLY A 1 99 ? -6.772 -5.524 13.238 1.00 96.19 99 GLY A CA 1
ATOM 762 C C . GLY A 1 99 ? -5.978 -4.661 12.266 1.00 96.19 99 GLY A C 1
ATOM 763 O O . GLY A 1 99 ? -5.364 -3.670 12.658 1.00 96.19 99 GLY A O 1
ATOM 764 N N . LEU A 1 100 ? -5.991 -5.054 10.997 1.00 97.38 100 LEU A N 1
ATOM 765 C CA . LEU A 1 100 ? -5.340 -4.350 9.899 1.00 97.38 100 LEU A CA 1
ATOM 766 C C . LEU A 1 100 ? -6.355 -4.092 8.779 1.00 97.38 100 LEU A C 1
ATOM 768 O O . LEU A 1 100 ? -7.088 -4.995 8.389 1.00 97.38 100 LEU A O 1
ATOM 772 N N . ILE A 1 101 ? -6.372 -2.882 8.231 1.00 97.94 101 ILE A N 1
ATOM 773 C CA . ILE A 1 101 ? -7.081 -2.568 6.987 1.00 97.94 101 ILE A CA 1
ATOM 774 C C . ILE A 1 101 ? -6.014 -2.227 5.953 1.00 97.94 101 ILE A C 1
ATOM 776 O O . ILE A 1 101 ? -5.129 -1.419 6.229 1.00 97.94 101 ILE A O 1
ATOM 780 N N . VAL A 1 102 ? -6.070 -2.871 4.793 1.00 97.19 102 VAL A N 1
ATOM 781 C CA . VAL A 1 102 ? -5.194 -2.584 3.654 1.00 97.19 102 VAL A CA 1
ATOM 782 C C . VAL A 1 102 ? -6.043 -2.256 2.438 1.00 97.19 102 VAL A C 1
ATOM 784 O O . VAL A 1 102 ? -6.993 -2.974 2.132 1.00 97.19 102 VAL A O 1
ATOM 787 N N . GLU A 1 103 ? -5.684 -1.185 1.741 1.00 97.56 103 GLU A N 1
ATOM 788 C CA . GLU A 1 103 ? -6.408 -0.688 0.575 1.00 97.56 103 GLU A CA 1
ATOM 789 C C . GLU A 1 103 ? -5.452 -0.497 -0.599 1.00 97.56 103 GLU A C 1
ATOM 791 O O . GLU A 1 103 ? -4.372 0.063 -0.413 1.00 97.56 103 GLU A O 1
ATOM 796 N N . ASN A 1 104 ? -5.837 -0.998 -1.781 1.00 96.25 104 ASN A N 1
ATOM 797 C CA . ASN A 1 104 ? -5.153 -0.749 -3.058 1.00 96.25 104 ASN A CA 1
ATOM 798 C C . ASN A 1 104 ? -3.613 -0.887 -2.997 1.00 96.25 104 ASN A C 1
ATOM 800 O O . ASN A 1 104 ? -2.866 -0.095 -3.566 1.00 96.25 104 ASN A O 1
ATOM 804 N N . THR A 1 105 ? -3.105 -1.894 -2.275 1.00 95.44 105 THR A N 1
ATOM 805 C CA . THR A 1 105 ? -1.664 -2.050 -2.024 1.00 95.44 105 THR A CA 1
ATOM 806 C C . THR A 1 105 ? -1.018 -3.157 -2.862 1.00 95.44 105 THR A C 1
ATOM 808 O O . THR A 1 105 ? -1.674 -4.060 -3.385 1.00 95.44 105 THR A O 1
ATOM 811 N N . PHE A 1 106 ? 0.305 -3.081 -3.014 1.00 95.69 106 PHE A N 1
ATOM 812 C CA . PHE A 1 106 ? 1.104 -3.950 -3.879 1.00 95.69 106 PHE A CA 1
ATOM 813 C C . PHE A 1 106 ? 1.799 -5.082 -3.102 1.00 95.69 106 PHE A C 1
ATOM 815 O O . PHE A 1 106 ? 2.012 -4.996 -1.894 1.00 95.69 106 PHE A O 1
ATOM 822 N N . LEU A 1 107 ? 2.219 -6.140 -3.806 1.00 96.56 107 LEU A N 1
ATOM 823 C CA . LEU A 1 107 ? 2.961 -7.269 -3.221 1.00 96.56 107 LEU A CA 1
ATOM 824 C C . LEU A 1 107 ? 4.374 -6.893 -2.763 1.00 96.56 107 LEU A C 1
ATOM 826 O O . LEU A 1 107 ? 4.769 -7.197 -1.639 1.00 96.56 107 LEU A O 1
ATOM 830 N N . SER A 1 108 ? 5.129 -6.254 -3.650 1.00 95.12 108 SER A N 1
ATOM 831 C CA . SER A 1 108 ? 6.491 -5.763 -3.434 1.00 95.12 108 SER A CA 1
ATOM 832 C C . SER A 1 108 ? 6.834 -4.729 -4.511 1.00 95.12 108 SER A C 1
ATOM 834 O O . SER A 1 108 ? 6.176 -4.682 -5.559 1.00 95.12 108 SER A O 1
ATOM 836 N N . ILE A 1 109 ? 7.876 -3.916 -4.297 1.00 91.62 109 ILE A N 1
ATOM 837 C CA . ILE A 1 109 ? 8.390 -3.041 -5.370 1.00 91.62 109 ILE A CA 1
ATOM 838 C C . ILE A 1 109 ? 8.884 -3.890 -6.541 1.00 91.62 109 ILE A C 1
ATOM 840 O O . ILE A 1 109 ? 8.658 -3.552 -7.699 1.00 91.62 109 ILE A O 1
ATOM 844 N N . SER A 1 110 ? 9.496 -5.032 -6.239 1.00 91.62 110 SER A N 1
ATOM 845 C CA . SER A 1 110 ? 9.934 -6.016 -7.224 1.00 91.62 110 SER A CA 1
ATOM 846 C C . SER A 1 110 ? 8.795 -6.466 -8.147 1.00 91.62 110 SER A C 1
ATOM 848 O O . SER A 1 110 ? 8.959 -6.428 -9.367 1.00 91.62 110 SER A O 1
ATOM 850 N N . ALA A 1 111 ? 7.630 -6.813 -7.587 1.00 92.38 111 ALA A N 1
ATOM 851 C CA . ALA A 1 111 ? 6.449 -7.188 -8.365 1.00 92.38 111 ALA A CA 1
ATOM 852 C C . ALA A 1 111 ? 5.886 -6.017 -9.189 1.00 92.38 111 ALA A C 1
ATOM 854 O O . ALA A 1 111 ? 5.455 -6.215 -10.323 1.00 92.38 111 ALA A O 1
ATOM 855 N N . MET A 1 112 ? 5.918 -4.792 -8.653 1.00 91.75 112 MET A N 1
ATOM 856 C CA . MET A 1 112 ? 5.504 -3.597 -9.399 1.00 91.75 112 MET A CA 1
ATOM 857 C C . MET A 1 112 ? 6.418 -3.311 -10.594 1.00 91.75 112 MET A C 1
ATOM 859 O O . MET A 1 112 ? 5.928 -3.010 -11.682 1.00 91.75 112 MET A O 1
ATOM 863 N N . VAL A 1 113 ? 7.738 -3.439 -10.425 1.00 89.31 113 VAL A N 1
ATOM 864 C CA . VAL A 1 113 ? 8.715 -3.253 -11.511 1.00 89.31 113 VAL A CA 1
ATOM 865 C C . VAL A 1 113 ? 8.470 -4.242 -12.642 1.00 89.31 113 VAL A C 1
ATOM 867 O O . VAL A 1 113 ? 8.465 -3.828 -13.800 1.00 89.31 113 VAL A O 1
ATOM 870 N N . ASP A 1 114 ? 8.216 -5.512 -12.317 1.00 89.50 114 ASP A N 1
ATOM 871 C CA . ASP A 1 114 ? 7.965 -6.544 -13.328 1.00 89.50 114 ASP A CA 1
ATOM 872 C C . ASP A 1 114 ? 6.757 -6.224 -14.211 1.00 89.50 114 ASP A C 1
ATOM 874 O O . ASP A 1 114 ? 6.713 -6.635 -15.370 1.00 89.50 114 ASP A O 1
ATOM 878 N N . GLN A 1 115 ? 5.802 -5.454 -13.690 1.00 86.94 115 GLN A N 1
ATOM 879 C CA . GLN A 1 115 ? 4.645 -5.043 -14.460 1.00 86.94 115 GLN A CA 1
ATOM 880 C C . GLN A 1 115 ? 4.829 -3.712 -15.194 1.00 86.94 115 GLN A C 1
ATOM 882 O O . GLN A 1 115 ? 4.477 -3.606 -16.367 1.00 86.94 115 GLN A O 1
ATOM 887 N N . VAL A 1 116 ? 5.334 -2.681 -14.514 1.00 84.50 116 VAL A N 1
ATOM 888 C CA . VAL A 1 116 ? 5.405 -1.318 -15.070 1.00 84.50 116 VAL A CA 1
ATOM 889 C C . VAL A 1 116 ? 6.590 -1.165 -16.028 1.00 84.50 116 VAL A C 1
ATOM 891 O O . VAL A 1 116 ? 6.509 -0.424 -17.006 1.00 84.50 116 VAL A O 1
ATOM 894 N N . MET A 1 117 ? 7.691 -1.883 -15.790 1.00 85.06 117 MET A N 1
ATOM 895 C CA . MET A 1 117 ? 8.891 -1.864 -16.631 1.00 85.06 117 MET A CA 1
ATOM 896 C C . MET A 1 117 ? 9.427 -3.287 -16.871 1.00 85.06 117 MET A C 1
ATOM 898 O O . MET A 1 117 ? 10.521 -3.610 -16.404 1.00 85.06 117 MET A O 1
ATOM 902 N N . PRO A 1 118 ? 8.728 -4.139 -17.651 1.00 85.19 118 PRO A N 1
ATOM 903 C CA . PRO A 1 118 ? 9.118 -5.543 -17.840 1.00 85.19 118 PRO A CA 1
ATOM 904 C C . PRO A 1 118 ? 10.526 -5.724 -18.432 1.00 85.19 118 PRO A C 1
A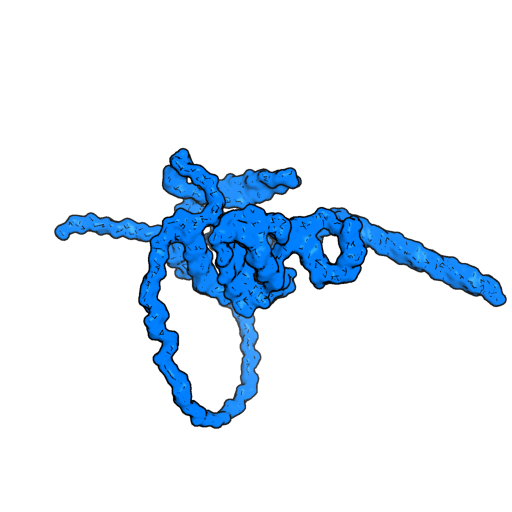TOM 906 O O . PRO A 1 118 ? 11.213 -6.706 -18.169 1.00 85.19 118 PRO A O 1
ATOM 909 N N . TRP A 1 119 ? 10.996 -4.752 -19.218 1.00 84.06 119 TRP A N 1
ATOM 910 C CA . TRP A 1 119 ? 12.353 -4.748 -19.771 1.00 84.06 119 TRP A CA 1
ATOM 911 C C . TRP A 1 119 ? 13.435 -4.567 -18.694 1.00 84.06 119 TRP A C 1
ATOM 913 O O . TRP A 1 119 ? 14.570 -5.005 -18.882 1.00 84.06 119 TRP A O 1
ATOM 923 N N . LEU A 1 120 ? 13.100 -3.957 -17.553 1.00 84.44 120 LEU A N 1
ATOM 924 C CA . LEU A 1 120 ? 14.013 -3.794 -16.425 1.00 84.44 120 LEU A CA 1
ATOM 925 C C . LEU A 1 120 ? 14.125 -5.085 -15.596 1.00 84.44 120 LEU A C 1
ATOM 927 O O . LEU A 1 120 ? 15.125 -5.270 -14.902 1.00 84.44 120 LEU A O 1
ATOM 931 N N . SER A 1 121 ? 13.172 -6.020 -15.712 1.00 84.62 121 SER A N 1
ATOM 932 C CA . SER A 1 121 ? 13.182 -7.296 -14.978 1.00 84.62 121 SER A CA 1
ATOM 933 C C . SER A 1 121 ? 14.449 -8.123 -15.212 1.00 84.62 121 SER A C 1
ATOM 935 O O . SER A 1 121 ? 14.909 -8.796 -14.292 1.00 84.62 121 SER A O 1
ATOM 937 N N . TYR A 1 122 ? 15.072 -8.026 -16.392 1.00 86.00 122 TYR A N 1
ATOM 938 C CA . TYR A 1 122 ? 16.319 -8.738 -16.705 1.00 86.00 122 TYR A CA 1
ATOM 939 C C . TYR A 1 122 ? 17.528 -8.248 -15.895 1.00 86.00 122 TYR A C 1
ATOM 941 O O . TYR A 1 122 ? 18.432 -9.028 -15.606 1.00 86.00 122 TYR A O 1
ATOM 949 N N . VAL A 1 123 ? 17.553 -6.966 -15.520 1.00 87.00 123 VAL A N 1
ATOM 950 C CA . VAL A 1 123 ? 18.651 -6.345 -14.754 1.00 87.00 123 VAL A CA 1
ATOM 951 C C . VAL A 1 123 ? 18.253 -6.021 -13.312 1.00 87.00 123 VAL A C 1
ATOM 953 O O . VAL A 1 123 ? 19.085 -5.573 -12.519 1.00 87.00 123 VAL A O 1
ATOM 956 N N . LYS A 1 124 ? 16.996 -6.299 -12.945 1.00 87.12 124 LYS A N 1
ATOM 957 C CA . LYS A 1 124 ? 16.415 -6.064 -11.620 1.00 87.12 124 LYS A CA 1
ATOM 958 C C . LYS A 1 124 ? 17.298 -6.552 -10.466 1.00 87.12 124 LYS A C 1
ATOM 960 O O . LYS A 1 124 ? 17.496 -5.751 -9.559 1.00 87.12 124 LYS A O 1
ATOM 965 N N . PRO A 1 125 ? 17.889 -7.768 -10.482 1.00 86.38 125 PRO A N 1
ATOM 966 C CA . PRO A 1 125 ? 18.695 -8.250 -9.355 1.00 86.38 125 PRO A CA 1
ATOM 967 C C . PRO A 1 125 ? 19.923 -7.387 -9.036 1.00 86.38 125 PRO A C 1
ATOM 969 O O . PRO A 1 125 ? 20.443 -7.447 -7.929 1.00 86.38 125 PRO A O 1
ATOM 972 N N . VAL A 1 126 ? 20.403 -6.609 -10.009 1.00 85.00 126 VAL A N 1
ATOM 973 C CA . VAL A 1 126 ? 21.578 -5.741 -9.859 1.00 85.00 126 VAL A CA 1
ATOM 974 C C . VAL A 1 126 ? 21.171 -4.309 -9.507 1.00 85.00 126 VAL A C 1
ATOM 976 O O . VAL A 1 126 ? 21.900 -3.608 -8.810 1.00 85.00 126 VAL A O 1
ATOM 979 N N . VAL A 1 127 ? 20.015 -3.856 -9.997 1.00 84.62 127 VAL A N 1
ATOM 980 C CA . VAL A 1 127 ? 19.630 -2.435 -9.979 1.00 84.62 127 VAL A CA 1
ATOM 981 C C . VAL A 1 127 ? 18.614 -2.116 -8.878 1.00 84.62 127 VAL A C 1
ATOM 983 O O . VAL A 1 127 ? 18.653 -1.033 -8.287 1.00 84.62 127 VAL A O 1
ATOM 986 N N . LEU A 1 128 ? 17.701 -3.042 -8.583 1.00 87.88 128 LEU A N 1
ATOM 987 C CA . LEU A 1 128 ? 16.642 -2.826 -7.608 1.00 87.88 128 LEU A CA 1
ATOM 988 C C . LEU A 1 128 ? 17.145 -3.150 -6.198 1.00 87.88 128 LEU A C 1
ATOM 990 O O . LEU A 1 128 ? 17.419 -4.302 -5.875 1.00 87.88 128 LEU A O 1
ATOM 994 N N . ARG A 1 129 ? 17.233 -2.123 -5.348 1.00 88.06 129 ARG A N 1
ATOM 995 C CA . ARG A 1 129 ? 17.583 -2.271 -3.924 1.00 88.06 129 ARG A CA 1
ATOM 996 C C . ARG A 1 129 ? 16.361 -2.363 -3.021 1.00 88.06 129 ARG A C 1
ATOM 998 O O . ARG A 1 129 ? 16.461 -2.840 -1.895 1.00 88.06 129 ARG A O 1
ATOM 1005 N N . LEU A 1 130 ? 15.236 -1.832 -3.488 1.00 84.69 130 LEU A N 1
ATOM 1006 C CA . LEU A 1 130 ? 14.019 -1.707 -2.706 1.00 84.69 130 LEU A CA 1
ATOM 1007 C C . LEU A 1 130 ? 13.166 -2.953 -2.873 1.00 84.69 130 LEU A C 1
ATOM 1009 O O . LEU A 1 130 ? 12.728 -3.275 -3.973 1.00 84.69 130 LEU A O 1
ATOM 1013 N N . ASP A 1 131 ? 12.923 -3.634 -1.762 1.00 82.31 131 ASP A N 1
ATOM 1014 C CA . ASP A 1 131 ? 12.087 -4.829 -1.748 1.00 82.31 131 ASP A CA 1
ATOM 1015 C C . ASP A 1 131 ? 10.642 -4.495 -1.334 1.00 82.31 131 ASP A C 1
ATOM 1017 O O . ASP A 1 131 ? 9.696 -4.841 -2.039 1.00 82.31 131 ASP A O 1
ATOM 1021 N N . TRP A 1 132 ? 10.470 -3.765 -0.220 1.00 89.38 132 TRP A N 1
ATOM 1022 C CA . TRP A 1 132 ? 9.177 -3.474 0.438 1.00 89.38 132 TRP A CA 1
ATOM 1023 C C . TRP A 1 132 ? 8.183 -4.644 0.327 1.00 89.38 132 TRP A C 1
ATOM 1025 O O . TRP A 1 132 ? 7.045 -4.485 -0.109 1.00 89.38 132 TRP A O 1
ATOM 1035 N N . SER A 1 133 ? 8.643 -5.848 0.680 1.00 93.88 133 SER A N 1
ATOM 1036 C CA . SER A 1 133 ? 7.858 -7.067 0.508 1.00 93.88 133 SER A CA 1
ATOM 1037 C C . SER A 1 133 ? 6.712 -7.153 1.520 1.00 93.88 133 SER A C 1
ATOM 1039 O O . SER A 1 133 ? 6.911 -7.486 2.696 1.00 93.88 133 SER A O 1
ATOM 1041 N N . ASN A 1 134 ? 5.499 -6.860 1.051 1.00 96.81 134 ASN A N 1
ATOM 1042 C CA . ASN A 1 134 ? 4.251 -7.162 1.746 1.00 96.81 134 ASN A CA 1
ATOM 1043 C C . ASN A 1 134 ? 3.930 -8.657 1.640 1.00 96.81 134 ASN A C 1
ATOM 1045 O O . ASN A 1 134 ? 3.462 -9.249 2.608 1.00 96.81 134 ASN A O 1
ATOM 1049 N N . GLU A 1 135 ? 4.253 -9.297 0.515 1.00 96.31 135 GLU A N 1
ATOM 1050 C CA . GLU A 1 135 ? 4.049 -10.737 0.298 1.00 96.31 135 GLU A CA 1
ATOM 1051 C C . GLU A 1 135 ? 4.838 -11.628 1.273 1.00 96.31 135 GLU A C 1
ATOM 1053 O O . GLU A 1 135 ? 4.350 -12.688 1.659 1.00 96.31 135 GLU A O 1
ATOM 1058 N N . GLY A 1 136 ? 6.009 -11.183 1.741 1.00 95.88 136 GLY A N 1
ATOM 1059 C CA . GLY A 1 136 ? 6.769 -11.861 2.795 1.00 95.88 136 GLY A CA 1
ATOM 1060 C C . GLY A 1 136 ? 6.258 -11.579 4.213 1.00 95.88 136 GLY A C 1
ATOM 1061 O O . GLY A 1 136 ? 6.471 -12.385 5.118 1.00 95.88 136 GLY A O 1
ATOM 1062 N N . ARG A 1 137 ? 5.563 -10.452 4.427 1.00 96.12 137 ARG A N 1
ATOM 1063 C CA . ARG A 1 137 ? 5.065 -10.020 5.746 1.00 96.12 137 ARG A CA 1
ATOM 1064 C C . ARG A 1 137 ? 3.661 -10.526 6.038 1.00 96.12 137 ARG A C 1
ATOM 1066 O O . ARG A 1 137 ? 3.426 -11.047 7.128 1.00 96.12 137 ARG A O 1
ATOM 1073 N N . ILE A 1 138 ? 2.748 -10.412 5.074 1.00 97.81 138 ILE A N 1
ATOM 1074 C CA . ILE A 1 138 ? 1.332 -10.759 5.228 1.00 97.81 138 ILE A CA 1
ATOM 1075 C C . ILE A 1 138 ? 1.096 -12.194 5.749 1.00 97.81 138 ILE A C 1
ATOM 1077 O O . ILE A 1 138 ? 0.220 -12.356 6.599 1.00 97.81 138 ILE A O 1
ATOM 1081 N N . PRO A 1 139 ? 1.891 -13.231 5.390 1.00 97.81 139 PRO A N 1
ATOM 1082 C CA . PRO A 1 139 ? 1.692 -14.586 5.909 1.00 97.81 139 PRO A CA 1
ATOM 1083 C C . PRO A 1 139 ? 2.101 -14.745 7.377 1.00 97.81 139 PRO A C 1
ATOM 1085 O O . PRO A 1 139 ? 1.832 -15.783 7.977 1.00 97.81 139 PRO A O 1
ATOM 1088 N N . THR A 1 140 ? 2.795 -13.763 7.959 1.00 97.19 140 THR A N 1
ATOM 1089 C CA . THR A 1 140 ? 3.217 -13.788 9.369 1.00 97.19 140 THR A CA 1
ATOM 1090 C C . THR A 1 140 ? 2.183 -13.160 10.301 1.00 97.19 140 THR A C 1
ATOM 1092 O O . THR A 1 140 ? 2.218 -13.417 11.503 1.00 97.19 140 THR A O 1
ATOM 1095 N N . LEU A 1 141 ? 1.243 -12.381 9.757 1.00 97.31 141 LEU A N 1
ATOM 1096 C CA . LEU A 1 141 ? 0.236 -11.665 10.529 1.00 97.31 141 LEU A CA 1
ATOM 1097 C C . LEU A 1 141 ? -0.903 -12.592 10.954 1.00 97.31 141 LEU A C 1
ATOM 1099 O O . LEU A 1 141 ? -1.488 -13.299 10.136 1.00 97.31 141 LEU A O 1
ATOM 1103 N N . 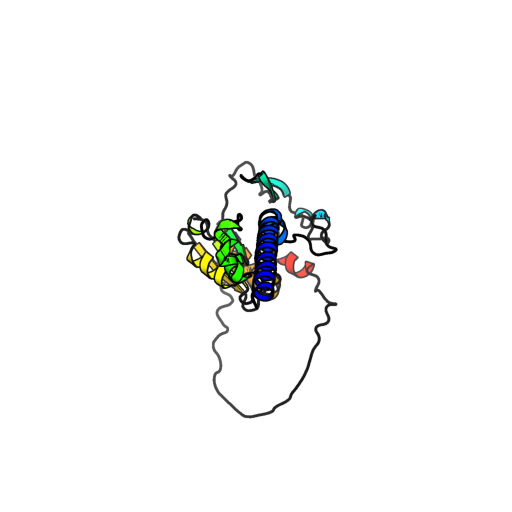THR A 1 142 ? -1.245 -12.542 12.239 1.00 97.44 142 THR A N 1
ATOM 1104 C CA . THR A 1 142 ? -2.335 -13.332 12.831 1.00 97.44 142 THR A CA 1
ATOM 1105 C C . THR A 1 142 ? -3.616 -12.532 13.043 1.00 97.44 142 THR A C 1
ATOM 1107 O O . THR A 1 142 ? -4.677 -13.118 13.212 1.00 97.44 142 THR A O 1
ATOM 1110 N N . HIS A 1 143 ? -3.549 -11.203 13.023 1.00 97.12 143 HIS A N 1
ATOM 1111 C CA . HIS A 1 143 ? -4.682 -10.311 13.284 1.00 97.12 143 HIS A CA 1
ATOM 1112 C C . HIS A 1 143 ? -5.803 -10.458 12.235 1.00 97.12 143 HIS A C 1
ATOM 1114 O O . HIS A 1 143 ? -5.540 -10.939 11.128 1.00 97.12 143 HIS A O 1
ATOM 1120 N N . PRO A 1 144 ? -7.046 -10.033 12.533 1.00 97.88 144 PRO A N 1
ATOM 1121 C CA . PRO A 1 144 ? -8.062 -9.796 11.514 1.00 97.88 144 PRO A CA 1
ATOM 1122 C C . PRO A 1 144 ? -7.558 -8.799 10.471 1.00 97.88 144 PRO A C 1
ATOM 1124 O O . PRO A 1 144 ? -6.937 -7.797 10.832 1.00 97.88 144 PRO A O 1
ATOM 1127 N N . ILE A 1 145 ? -7.840 -9.051 9.194 1.00 98.44 145 ILE A N 1
ATOM 1128 C CA . ILE A 1 145 ? -7.434 -8.181 8.090 1.00 98.44 145 ILE A CA 1
ATOM 1129 C C . ILE A 1 145 ? -8.623 -7.919 7.163 1.00 98.44 145 ILE A C 1
ATOM 1131 O O . ILE A 1 145 ? -9.255 -8.866 6.691 1.00 98.44 145 ILE A O 1
ATOM 1135 N N . LEU A 1 146 ? -8.907 -6.647 6.885 1.00 98.56 146 LEU A N 1
ATOM 1136 C CA . LEU A 1 146 ? -9.807 -6.211 5.818 1.00 98.56 146 LEU A CA 1
ATOM 1137 C C . LEU A 1 146 ? -8.982 -5.775 4.609 1.00 98.56 146 LEU A C 1
ATOM 1139 O O . LEU A 1 146 ? -8.108 -4.920 4.721 1.00 98.56 146 LEU A O 1
ATOM 1143 N N . PHE A 1 147 ? -9.290 -6.356 3.457 1.00 98.50 147 PHE A N 1
ATOM 1144 C CA . PHE A 1 147 ? -8.703 -6.015 2.171 1.00 98.50 147 PHE A CA 1
ATOM 1145 C C . PHE A 1 147 ? -9.730 -5.240 1.354 1.00 98.50 147 PHE A C 1
ATOM 1147 O O . PHE A 1 147 ? -10.738 -5.812 0.941 1.00 98.50 147 PHE A O 1
ATOM 1154 N N . VAL A 1 148 ? -9.467 -3.958 1.125 1.00 98.44 148 VAL A N 1
ATOM 1155 C CA . VAL A 1 148 ? -10.277 -3.089 0.271 1.00 98.44 148 VAL A CA 1
ATOM 1156 C C . VAL A 1 148 ? -9.596 -2.966 -1.086 1.00 98.44 148 VAL A C 1
ATOM 1158 O O . VAL A 1 148 ? -8.426 -2.599 -1.162 1.00 98.44 148 VAL A O 1
ATOM 1161 N N . ALA A 1 149 ? -10.284 -3.328 -2.163 1.00 97.81 149 ALA A N 1
ATOM 1162 C CA . ALA A 1 149 ? -9.651 -3.421 -3.473 1.00 97.81 149 ALA A CA 1
ATOM 1163 C C . ALA A 1 149 ? -10.527 -2.829 -4.576 1.00 97.81 149 ALA A C 1
ATOM 1165 O O . ALA A 1 149 ? -11.583 -3.374 -4.904 1.00 97.81 149 ALA A O 1
ATOM 1166 N N . GLY A 1 150 ? -10.042 -1.760 -5.202 1.00 97.75 150 GLY A N 1
ATOM 1167 C CA . GLY A 1 150 ? -10.548 -1.268 -6.475 1.00 97.75 150 GLY A CA 1
ATOM 1168 C C . GLY A 1 150 ? -10.352 -2.320 -7.563 1.00 97.75 150 GLY A C 1
ATOM 1169 O O . GLY A 1 150 ? -9.248 -2.822 -7.771 1.00 97.75 150 GLY A O 1
ATOM 1170 N N . GLU A 1 151 ? -11.424 -2.706 -8.253 1.00 96.88 151 GLU A N 1
ATOM 1171 C CA . GLU A 1 151 ? -11.336 -3.667 -9.365 1.00 96.88 151 GLU A CA 1
ATOM 1172 C C . GLU A 1 151 ? -10.752 -3.043 -10.639 1.00 96.88 151 GLU A C 1
ATOM 1174 O O . GLU A 1 151 ? -10.330 -3.762 -11.544 1.00 96.88 151 GLU A O 1
ATOM 1179 N N . ARG A 1 152 ? -10.705 -1.707 -10.706 1.00 96.50 152 ARG A N 1
ATOM 1180 C CA . ARG A 1 152 ? -10.175 -0.931 -11.834 1.00 96.50 152 ARG A CA 1
ATOM 1181 C C . ARG A 1 152 ? -8.978 -0.071 -11.436 1.00 96.50 152 ARG A C 1
ATOM 1183 O O . ARG A 1 152 ? -8.754 0.964 -12.053 1.00 96.50 152 ARG A O 1
ATOM 1190 N N . ASP A 1 153 ? -8.243 -0.494 -10.411 1.00 96.00 153 ASP A N 1
ATOM 1191 C CA . ASP A 1 153 ? -7.013 0.170 -9.998 1.00 96.00 153 ASP A CA 1
ATOM 1192 C C . ASP A 1 153 ? -5.980 0.137 -11.138 1.00 96.00 153 ASP A C 1
ATOM 1194 O O . ASP A 1 153 ? -5.539 -0.916 -11.610 1.00 96.00 153 ASP A O 1
ATOM 1198 N N . GLU A 1 154 ? -5.668 1.332 -11.617 1.00 92.69 154 GLU A N 1
ATOM 1199 C CA . GLU A 1 154 ? -4.807 1.650 -12.743 1.00 92.69 154 GLU A CA 1
ATOM 1200 C C . GLU A 1 154 ? -3.340 1.825 -12.339 1.00 92.69 154 GLU A C 1
ATOM 1202 O O . GLU A 1 154 ? -2.462 1.775 -13.203 1.00 92.69 154 GLU A O 1
ATOM 1207 N N . LEU A 1 155 ? -3.067 2.025 -11.044 1.00 90.69 155 LEU A N 1
ATOM 1208 C CA . LEU A 1 155 ? -1.719 2.233 -10.515 1.00 90.69 155 LEU A CA 1
ATOM 1209 C C . LEU A 1 155 ? -1.153 0.945 -9.929 1.00 90.69 155 LEU A C 1
ATOM 1211 O O . LEU A 1 155 ? -0.020 0.573 -10.239 1.00 90.69 155 LEU A O 1
ATOM 1215 N N . VAL A 1 156 ? -1.938 0.249 -9.111 1.00 93.38 156 VAL A N 1
ATOM 1216 C CA . VAL A 1 156 ? -1.589 -1.041 -8.523 1.00 93.38 156 VAL A CA 1
ATOM 1217 C C . VAL A 1 156 ? -2.622 -2.072 -8.962 1.00 93.38 156 VAL A C 1
ATOM 1219 O O . VAL A 1 156 ? -3.768 -2.026 -8.536 1.00 93.38 156 VAL A O 1
ATOM 1222 N N . PRO A 1 157 ? -2.237 -3.072 -9.763 1.00 92.81 157 PRO A N 1
ATOM 1223 C CA . PRO A 1 157 ? -3.147 -4.118 -10.205 1.00 92.81 157 PRO A CA 1
ATOM 1224 C C . PRO A 1 157 ? -3.953 -4.718 -9.077 1.00 92.81 157 PRO A C 1
ATOM 1226 O O . PRO A 1 157 ? -3.402 -5.216 -8.092 1.00 92.81 157 PRO A O 1
ATOM 1229 N N . HIS A 1 158 ? -5.248 -4.843 -9.322 1.00 94.62 158 HIS A N 1
ATOM 1230 C CA . HIS A 1 158 ? -6.156 -5.572 -8.452 1.00 94.62 158 HIS A CA 1
ATOM 1231 C C . HIS A 1 158 ? -5.639 -6.979 -8.069 1.00 94.62 158 HIS A C 1
ATOM 1233 O O . HIS A 1 158 ? -5.832 -7.456 -6.948 1.00 94.62 158 HIS A O 1
ATOM 1239 N N . THR A 1 159 ? -4.906 -7.639 -8.973 1.00 96.19 159 THR A N 1
ATOM 1240 C CA . THR A 1 159 ? -4.314 -8.966 -8.738 1.00 96.19 159 THR A CA 1
ATOM 1241 C C . THR A 1 159 ? -3.313 -8.998 -7.578 1.00 96.19 159 THR A C 1
ATOM 1243 O O . THR A 1 159 ? -3.120 -10.053 -6.969 1.00 96.19 159 THR A O 1
ATOM 1246 N N . HIS A 1 160 ? -2.688 -7.870 -7.227 1.00 97.31 160 HIS A N 1
ATOM 1247 C CA . HIS A 1 160 ? -1.791 -7.776 -6.075 1.00 97.31 160 HIS A CA 1
ATOM 1248 C C . HIS A 1 160 ? -2.574 -7.927 -4.771 1.00 97.31 160 HIS A C 1
ATOM 1250 O O . HIS A 1 160 ? -2.206 -8.750 -3.932 1.00 97.31 160 HIS A O 1
ATOM 1256 N N . MET A 1 161 ? -3.700 -7.222 -4.643 1.00 97.88 161 MET A N 1
ATOM 1257 C CA . MET A 1 161 ? -4.593 -7.339 -3.489 1.00 97.88 161 MET A CA 1
ATOM 1258 C C . MET A 1 161 ? -5.175 -8.748 -3.355 1.00 97.88 161 MET A C 1
ATOM 1260 O O . MET A 1 161 ? -5.163 -9.318 -2.262 1.00 97.88 161 MET A O 1
ATOM 1264 N N . GLN A 1 162 ? -5.599 -9.358 -4.467 1.00 97.94 162 GLN A N 1
ATOM 1265 C CA . GLN A 1 162 ? -6.077 -10.747 -4.477 1.00 97.94 162 GLN A CA 1
ATOM 1266 C C . GLN A 1 162 ? -5.009 -11.725 -3.962 1.00 97.94 162 GLN A C 1
ATOM 1268 O O . GLN A 1 162 ? -5.293 -12.595 -3.133 1.00 97.94 162 GLN A O 1
ATOM 1273 N N . LYS A 1 163 ? -3.759 -11.568 -4.416 1.00 98.12 163 LYS A N 1
ATOM 1274 C CA . LYS A 1 163 ? -2.630 -12.396 -3.971 1.00 98.12 163 LYS A CA 1
ATOM 1275 C C . LYS A 1 163 ? -2.291 -12.162 -2.499 1.00 98.12 163 LYS A C 1
ATOM 1277 O O . LYS A 1 163 ? -2.096 -13.136 -1.778 1.00 98.12 163 LYS A O 1
ATOM 1282 N N . LEU A 1 164 ? -2.275 -10.917 -2.021 1.00 98.44 164 LEU A N 1
ATOM 1283 C CA . LEU A 1 164 ? -2.047 -10.616 -0.602 1.00 98.44 164 LEU A CA 1
ATOM 1284 C C . LEU A 1 164 ? -3.115 -11.254 0.294 1.00 98.44 164 LEU A C 1
ATOM 1286 O O . LEU A 1 164 ? -2.779 -11.880 1.301 1.00 98.44 164 LEU A O 1
ATOM 1290 N N . HIS A 1 165 ? -4.387 -11.173 -0.102 1.00 98.44 165 HIS A N 1
ATOM 1291 C CA . HIS A 1 165 ? -5.485 -11.834 0.603 1.00 98.44 165 HIS A CA 1
ATOM 1292 C C . HIS A 1 165 ? -5.292 -13.361 0.656 1.00 98.44 165 HIS A C 1
ATOM 1294 O O . HIS A 1 165 ? -5.451 -13.986 1.713 1.00 98.44 165 HIS A O 1
ATOM 1300 N N . ALA A 1 166 ? -4.890 -13.978 -0.460 1.00 98.38 166 ALA A N 1
ATOM 1301 C CA . ALA A 1 166 ? -4.593 -15.409 -0.512 1.00 98.38 166 ALA A CA 1
ATOM 1302 C C . ALA A 1 166 ? -3.414 -15.799 0.402 1.00 98.38 166 ALA A C 1
ATOM 1304 O O . ALA A 1 166 ? -3.503 -16.798 1.120 1.00 98.38 166 ALA A O 1
ATOM 1305 N N . LEU A 1 167 ? -2.354 -14.985 0.424 1.00 98.44 167 LEU A N 1
ATOM 1306 C CA . LEU A 1 167 ? -1.132 -15.199 1.207 1.00 98.44 167 LEU A CA 1
ATOM 1307 C C . LEU A 1 167 ? -1.307 -14.995 2.719 1.00 98.44 167 LEU A C 1
ATOM 1309 O O . LEU A 1 167 ? -0.526 -15.554 3.491 1.00 98.44 167 LEU A O 1
ATOM 1313 N N . ALA A 1 168 ? -2.331 -14.258 3.163 1.00 98.06 168 ALA A N 1
ATOM 1314 C CA . ALA A 1 168 ? -2.639 -13.971 4.572 1.00 98.06 168 ALA A CA 1
ATOM 1315 C C . ALA A 1 168 ? -3.155 -15.193 5.374 1.00 98.06 168 ALA A C 1
ATOM 1317 O O . ALA A 1 168 ? -4.097 -15.111 6.158 1.00 98.06 168 ALA A O 1
ATOM 1318 N N . THR A 1 169 ? -2.542 -16.355 5.175 1.00 97.12 169 THR A N 1
ATOM 1319 C CA . THR A 1 169 ? -2.981 -17.672 5.661 1.00 97.12 169 THR A CA 1
ATOM 1320 C C . THR A 1 169 ? -3.044 -17.806 7.183 1.00 97.12 169 THR A C 1
ATOM 1322 O O . THR A 1 169 ? -3.831 -18.611 7.672 1.00 97.12 169 THR A O 1
ATOM 1325 N N . LYS A 1 170 ? -2.252 -17.029 7.933 1.00 97.88 170 LYS A N 1
ATOM 1326 C CA . LYS A 1 170 ? -2.254 -17.037 9.407 1.00 97.88 170 LYS A CA 1
ATOM 1327 C C . LYS A 1 170 ? -3.256 -16.076 10.039 1.00 97.88 170 LYS A C 1
ATOM 1329 O O . LYS A 1 170 ? -3.452 -16.144 11.251 1.00 97.88 170 LYS A O 1
ATOM 1334 N N . SER A 1 171 ? -3.873 -15.194 9.256 1.00 97.75 171 SER A N 1
ATOM 1335 C CA . SER A 1 171 ? -4.867 -14.260 9.773 1.00 97.75 171 SER A CA 1
ATOM 1336 C C . SER A 1 171 ? -6.064 -15.028 10.330 1.00 97.75 171 SER A C 1
ATOM 1338 O O . SER A 1 171 ? -6.627 -15.889 9.652 1.00 97.75 171 SER A O 1
ATOM 1340 N N . ILE A 1 172 ? -6.494 -14.684 11.546 1.00 96.25 172 ILE A N 1
ATOM 1341 C CA . ILE A 1 172 ? -7.677 -15.294 12.169 1.00 96.25 172 ILE A CA 1
ATOM 1342 C C . ILE A 1 172 ? -8.975 -14.971 11.421 1.00 96.25 172 ILE A C 1
ATOM 1344 O O . ILE A 1 172 ? -9.964 -15.686 11.565 1.00 96.25 172 ILE A O 1
ATOM 1348 N N . ARG A 1 173 ? -8.997 -13.885 10.639 1.00 96.56 173 ARG A N 1
ATOM 1349 C CA . ARG A 1 173 ? -10.158 -13.449 9.861 1.00 96.56 173 ARG A CA 1
ATOM 1350 C C . ARG A 1 173 ? -9.702 -12.587 8.695 1.00 96.56 173 ARG A C 1
ATOM 1352 O O . ARG A 1 173 ? -9.222 -11.480 8.904 1.00 96.56 173 ARG A O 1
ATOM 1359 N N . ARG A 1 174 ? -9.939 -13.059 7.474 1.00 96.94 174 ARG A N 1
ATOM 1360 C CA . ARG A 1 174 ? -9.717 -12.292 6.246 1.00 96.94 174 ARG A CA 1
ATOM 1361 C C . ARG A 1 174 ? -11.052 -11.832 5.686 1.00 96.94 174 ARG A C 1
ATOM 1363 O O . ARG A 1 174 ? -11.932 -12.659 5.458 1.00 96.94 174 ARG A O 1
ATOM 1370 N N . GLN A 1 175 ? -11.211 -10.530 5.506 1.00 97.56 175 GLN A N 1
ATOM 1371 C CA . GLN A 1 175 ? -12.375 -9.933 4.862 1.00 97.56 175 GLN A CA 1
ATOM 1372 C C . GLN A 1 175 ? -11.963 -9.284 3.551 1.00 97.56 175 GLN A C 1
ATOM 1374 O O . GLN A 1 175 ? -10.895 -8.685 3.458 1.00 97.56 175 GLN A O 1
ATOM 1379 N N . TRP A 1 176 ? -12.827 -9.407 2.554 1.00 97.94 176 TRP A N 1
ATOM 1380 C CA . TRP A 1 176 ? -12.622 -8.880 1.216 1.00 97.94 176 TRP A CA 1
ATOM 1381 C C . TRP A 1 176 ? -13.742 -7.899 0.889 1.00 97.94 176 TRP A C 1
ATOM 1383 O O . TRP A 1 176 ? -14.917 -8.256 0.985 1.00 97.94 176 TRP A O 1
ATOM 1393 N N . LEU A 1 177 ? -13.371 -6.679 0.518 1.00 97.94 177 LEU A N 1
ATOM 1394 C CA . LEU A 1 177 ? -14.273 -5.624 0.084 1.00 97.94 177 LEU A CA 1
ATOM 1395 C C . LEU A 1 177 ? -13.864 -5.182 -1.330 1.00 97.94 177 LEU A C 1
ATOM 1397 O O . LEU A 1 177 ? -12.971 -4.342 -1.476 1.00 97.94 177 LEU A O 1
ATOM 1401 N N . PRO A 1 178 ? -14.472 -5.762 -2.377 1.00 97.44 178 PRO A N 1
ATOM 1402 C CA . PRO A 1 178 ? -14.245 -5.316 -3.741 1.00 97.44 178 PRO A CA 1
ATOM 1403 C C . PRO A 1 178 ? -15.015 -4.022 -4.010 1.00 97.44 178 PRO A C 1
ATOM 1405 O O . PRO A 1 178 ? -16.168 -3.882 -3.600 1.00 97.44 178 PRO A O 1
ATOM 1408 N N . ILE A 1 179 ? -14.401 -3.101 -4.750 1.00 97.88 179 ILE A N 1
ATOM 1409 C CA . ILE A 1 179 ? -15.039 -1.884 -5.256 1.00 97.88 179 ILE A CA 1
ATOM 1410 C C . ILE A 1 179 ? -15.110 -2.005 -6.791 1.00 97.88 179 ILE A C 1
ATOM 1412 O O . ILE A 1 179 ? -14.126 -1.684 -7.465 1.00 97.88 179 ILE A O 1
ATOM 1416 N N . PRO A 1 180 ? -16.244 -2.450 -7.383 1.00 94.75 180 PRO A N 1
ATOM 1417 C CA . PRO A 1 180 ? -16.316 -2.883 -8.791 1.00 94.75 180 PRO A CA 1
ATOM 1418 C C . PRO A 1 180 ? -15.902 -1.852 -9.844 1.00 94.75 180 PRO A C 1
ATOM 1420 O O . PRO A 1 180 ? -15.527 -2.171 -10.974 1.00 94.75 180 PRO A O 1
ATOM 1423 N N . ARG A 1 181 ? -15.998 -0.570 -9.495 1.00 94.56 181 ARG A N 1
ATOM 1424 C CA . ARG A 1 181 ? -15.552 0.528 -10.354 1.00 94.56 181 ARG A CA 1
ATOM 1425 C C . ARG A 1 181 ? -14.389 1.312 -9.757 1.00 94.56 181 ARG A C 1
ATOM 1427 O O . ARG A 1 181 ? -13.959 2.235 -10.433 1.00 94.56 181 ARG A O 1
ATOM 1434 N N . GLY A 1 182 ? -13.924 0.977 -8.552 1.00 96.19 182 GLY A N 1
ATOM 1435 C CA . GLY A 1 182 ? -12.895 1.702 -7.798 1.00 96.19 182 GLY A CA 1
ATOM 1436 C C . GLY A 1 182 ? -11.567 1.752 -8.538 1.00 96.19 182 GLY A C 1
ATOM 1437 O O . GLY A 1 182 ? -11.091 0.711 -8.998 1.00 96.19 182 GLY A O 1
ATOM 1438 N N . THR A 1 183 ? -11.008 2.952 -8.655 1.00 95.12 183 THR A N 1
ATOM 1439 C CA . THR A 1 183 ? -9.643 3.224 -9.119 1.00 95.12 183 THR A CA 1
ATOM 1440 C C . THR A 1 183 ? -8.714 3.380 -7.913 1.00 95.12 183 THR A C 1
ATOM 1442 O O . THR A 1 183 ? -9.152 3.245 -6.765 1.00 95.12 183 THR A O 1
ATOM 1445 N N . HIS A 1 184 ? -7.431 3.671 -8.131 1.00 93.56 184 HIS A N 1
ATOM 1446 C CA . HIS A 1 184 ? -6.479 3.787 -7.025 1.00 93.56 184 HIS A CA 1
ATOM 1447 C C . HIS A 1 184 ? -6.869 4.864 -6.000 1.00 93.56 184 HIS A C 1
ATOM 1449 O O . HIS A 1 184 ? -6.742 4.649 -4.797 1.00 93.56 184 HIS A O 1
ATOM 1455 N N . ASN A 1 185 ? -7.366 6.010 -6.482 1.00 91.25 185 ASN A N 1
ATOM 1456 C CA . ASN A 1 185 ? -7.573 7.219 -5.676 1.00 91.25 185 ASN A CA 1
ATOM 1457 C C . ASN A 1 185 ? -9.052 7.530 -5.372 1.00 91.25 185 ASN A C 1
ATOM 1459 O O . ASN A 1 185 ? -9.333 8.507 -4.676 1.00 91.25 185 ASN A O 1
ATOM 1463 N N . ASP A 1 186 ? -10.000 6.738 -5.888 1.00 92.50 186 ASP A N 1
ATOM 1464 C CA . ASP A 1 186 ? -11.440 7.013 -5.758 1.00 92.50 186 ASP A CA 1
ATOM 1465 C C . ASP A 1 186 ? -12.276 5.865 -5.160 1.00 92.50 186 ASP A C 1
ATOM 1467 O O . ASP A 1 186 ? -13.503 5.974 -5.091 1.00 92.50 186 ASP A O 1
ATOM 1471 N N . SER A 1 187 ? -11.634 4.795 -4.672 1.00 92.25 187 SER A N 1
ATOM 1472 C CA . SER A 1 187 ? -12.294 3.627 -4.061 1.00 92.25 187 SER A CA 1
ATOM 1473 C C . SER A 1 187 ? -13.343 3.995 -3.010 1.00 92.25 187 SER A C 1
ATOM 1475 O O . SER A 1 187 ? -14.460 3.482 -3.053 1.00 92.25 187 SER A O 1
ATOM 1477 N N . TRP A 1 188 ? -13.021 4.918 -2.102 1.00 91.75 188 TRP A N 1
ATOM 1478 C CA . TRP A 1 188 ? -13.936 5.395 -1.060 1.00 91.75 188 TRP A CA 1
ATOM 1479 C C . TRP A 1 188 ? -15.173 6.101 -1.637 1.00 91.75 188 TRP A C 1
ATOM 1481 O O . TRP A 1 188 ? -16.291 5.883 -1.176 1.00 91.75 188 TRP A O 1
ATOM 1491 N N . MET A 1 189 ? -14.995 6.900 -2.691 1.00 93.62 189 MET A N 1
ATOM 1492 C CA . MET A 1 189 ? -16.080 7.636 -3.339 1.00 93.62 189 MET A CA 1
ATOM 1493 C C . MET A 1 189 ? -16.980 6.693 -4.140 1.00 93.62 189 MET A C 1
ATOM 1495 O O . MET A 1 189 ? -18.204 6.785 -4.068 1.00 93.62 189 MET A O 1
ATOM 1499 N N . ARG A 1 190 ? -16.388 5.741 -4.871 1.00 94.75 190 ARG A N 1
ATOM 1500 C CA . ARG A 1 190 ? -17.141 4.754 -5.660 1.00 94.75 190 ARG A CA 1
ATOM 1501 C C . ARG A 1 190 ? -17.800 3.675 -4.815 1.00 94.75 190 ARG A C 1
ATOM 1503 O O . ARG A 1 190 ? -18.818 3.134 -5.239 1.00 94.75 190 ARG A O 1
ATOM 1510 N N . GLY A 1 191 ? -17.216 3.352 -3.665 1.00 93.75 191 GLY A N 1
ATOM 1511 C CA . GLY A 1 191 ? -17.784 2.434 -2.683 1.00 93.75 191 GLY A CA 1
ATOM 1512 C C . GLY A 1 191 ? -18.910 3.055 -1.854 1.00 93.75 191 GLY A C 1
ATOM 1513 O O . GLY A 1 191 ? -19.758 2.324 -1.348 1.00 93.75 191 GLY A O 1
ATOM 1514 N N . GLY A 1 192 ? -18.952 4.386 -1.734 1.00 95.12 192 GLY A N 1
ATOM 1515 C CA . GLY A 1 192 ? -20.031 5.107 -1.062 1.00 95.12 192 GLY A CA 1
ATOM 1516 C C . GLY A 1 192 ? -20.257 4.638 0.379 1.00 95.12 192 GLY A C 1
ATOM 1517 O O . GLY A 1 192 ? -19.315 4.356 1.116 1.00 95.12 192 GLY A O 1
ATOM 1518 N N . LEU A 1 193 ? -21.521 4.540 0.798 1.00 94.88 193 LEU A N 1
ATOM 1519 C CA . LEU A 1 193 ? -21.871 4.143 2.168 1.00 94.88 193 LEU A CA 1
ATOM 1520 C C . LEU A 1 193 ? -21.420 2.720 2.523 1.00 94.88 193 LEU A C 1
ATOM 1522 O O . LEU A 1 193 ? -21.009 2.485 3.658 1.00 94.88 193 LEU A O 1
ATOM 1526 N N . ASP A 1 194 ? -21.435 1.792 1.564 1.00 93.69 194 ASP A N 1
ATOM 1527 C CA . ASP A 1 194 ? -21.026 0.403 1.798 1.00 93.69 194 ASP A CA 1
ATOM 1528 C C . ASP A 1 194 ? -19.556 0.307 2.212 1.00 93.69 194 ASP A C 1
ATOM 1530 O O . ASP A 1 194 ? -19.209 -0.487 3.090 1.00 93.69 194 ASP A O 1
ATOM 1534 N N . TYR A 1 195 ? -18.704 1.167 1.645 1.00 96.81 195 TYR A N 1
ATOM 1535 C CA . TYR A 1 195 ? -17.308 1.300 2.053 1.00 96.81 195 TYR A CA 1
ATOM 1536 C C . TYR A 1 195 ? -17.205 1.666 3.541 1.00 96.81 195 TYR A C 1
ATOM 1538 O O . TYR A 1 195 ? -16.580 0.948 4.326 1.00 96.81 195 TYR A O 1
ATOM 1546 N N . PHE A 1 196 ? -17.881 2.736 3.968 1.00 96.06 196 PHE A N 1
ATOM 1547 C CA . PHE A 1 196 ? -17.811 3.204 5.355 1.00 96.06 196 PHE A CA 1
ATOM 1548 C C . PHE A 1 196 ? -18.450 2.219 6.341 1.00 96.06 196 PHE A C 1
ATOM 1550 O O . PHE A 1 196 ? -17.898 1.983 7.418 1.00 96.06 196 PHE A O 1
ATOM 1557 N N . PHE A 1 197 ? -19.568 1.585 5.977 1.00 96.25 197 PHE A N 1
ATOM 1558 C CA . PHE A 1 197 ? -20.199 0.563 6.812 1.00 96.25 197 PHE A CA 1
ATOM 1559 C C . PHE A 1 197 ? -19.338 -0.689 6.955 1.00 96.25 197 PHE A C 1
ATOM 1561 O O . PHE A 1 197 ? -19.281 -1.264 8.044 1.00 96.25 197 PHE A O 1
ATOM 1568 N N . ALA A 1 198 ? -18.643 -1.110 5.897 1.00 96.56 198 ALA A N 1
ATOM 1569 C CA . ALA A 1 198 ? -17.709 -2.226 5.968 1.00 96.56 198 ALA A CA 1
ATOM 1570 C C . ALA A 1 198 ? -16.524 -1.914 6.893 1.00 96.56 198 ALA A C 1
ATOM 1572 O O . ALA A 1 198 ? -16.190 -2.742 7.744 1.00 96.56 198 ALA A O 1
ATOM 1573 N N . LEU A 1 199 ? -15.945 -0.711 6.792 1.00 97.06 199 LEU A N 1
ATOM 1574 C CA . LEU A 1 199 ? -14.886 -0.244 7.693 1.00 97.06 199 LEU A CA 1
ATOM 1575 C C . LEU A 1 199 ? -15.364 -0.225 9.148 1.00 97.06 199 LEU A C 1
ATOM 1577 O O . LEU A 1 199 ? -14.718 -0.824 10.008 1.00 97.06 199 LEU A O 1
ATOM 1581 N N . LYS A 1 200 ? -16.521 0.394 9.421 1.00 95.62 200 LYS A N 1
ATOM 1582 C CA . LYS A 1 200 ? -17.087 0.459 10.774 1.00 95.62 200 LYS A CA 1
ATOM 1583 C C . LYS A 1 200 ? -17.325 -0.939 11.345 1.00 95.62 200 LYS A C 1
ATOM 1585 O O . LYS A 1 200 ? -16.826 -1.252 12.420 1.00 95.62 200 LYS A O 1
ATOM 1590 N N . ARG A 1 201 ? -18.007 -1.816 10.600 1.00 96.12 201 ARG A N 1
ATOM 1591 C CA . ARG A 1 201 ? -18.256 -3.207 11.018 1.00 96.12 201 ARG A CA 1
ATOM 1592 C C . ARG A 1 201 ? -16.965 -3.970 11.290 1.00 96.12 201 ARG A C 1
ATOM 1594 O O . ARG A 1 201 ? -16.922 -4.786 12.210 1.00 96.12 201 ARG A O 1
ATOM 1601 N N . PHE A 1 202 ? -15.927 -3.751 10.482 1.00 97.31 202 PHE A N 1
ATOM 1602 C CA . PHE A 1 202 ? -14.632 -4.383 10.701 1.00 97.31 202 PHE A CA 1
ATOM 1603 C C . PHE A 1 202 ? -13.987 -3.904 12.002 1.00 97.31 202 PHE A C 1
ATOM 1605 O O . PHE A 1 202 ? -13.515 -4.754 12.761 1.00 97.31 202 PHE A O 1
ATOM 1612 N N . ILE A 1 203 ? -13.992 -2.590 12.252 1.00 94.88 203 ILE A N 1
ATOM 1613 C CA . ILE A 1 203 ? -13.443 -1.967 13.462 1.00 94.88 203 ILE A CA 1
ATOM 1614 C C . ILE A 1 203 ? -14.192 -2.472 14.693 1.00 94.88 203 ILE A C 1
ATOM 1616 O O . ILE A 1 203 ? -13.550 -3.072 15.551 1.00 94.88 203 ILE A O 1
ATOM 1620 N N . ASP A 1 204 ? -15.522 -2.334 14.733 1.00 93.69 204 ASP A N 1
ATOM 1621 C CA . ASP A 1 204 ? -16.376 -2.791 15.840 1.00 93.69 204 ASP A CA 1
ATOM 1622 C C . ASP A 1 204 ? -16.086 -4.272 16.166 1.00 93.69 204 ASP A C 1
ATOM 1624 O O . ASP A 1 204 ? -15.777 -4.647 17.299 1.00 93.69 204 ASP A O 1
ATOM 1628 N N . SER A 1 205 ? -16.059 -5.125 15.134 1.00 93.25 205 SER A N 1
ATOM 1629 C CA . SER A 1 205 ? -15.752 -6.550 15.283 1.00 93.25 205 SER A CA 1
ATOM 1630 C C . SER A 1 205 ? -14.318 -6.828 15.743 1.00 93.25 205 SER A C 1
ATOM 1632 O O . SER A 1 205 ? -14.095 -7.840 16.407 1.00 93.25 205 SER A O 1
ATOM 1634 N N . ALA A 1 206 ? -13.338 -6.012 15.353 1.00 91.88 206 ALA A N 1
ATOM 1635 C CA . ALA A 1 206 ? -11.942 -6.188 15.744 1.00 91.88 206 ALA A CA 1
ATOM 1636 C C . ALA A 1 206 ? -11.700 -5.765 17.200 1.00 91.88 206 ALA A C 1
ATOM 1638 O O . ALA A 1 206 ? -10.911 -6.409 17.887 1.00 91.88 206 ALA A O 1
ATOM 1639 N N . VAL A 1 207 ? -12.396 -4.728 17.677 1.00 88.62 207 VAL A N 1
ATOM 1640 C CA . VAL A 1 207 ? -12.280 -4.231 19.060 1.00 88.62 207 VAL A CA 1
ATOM 1641 C C . VAL A 1 207 ? -13.201 -4.953 20.051 1.00 88.62 207 VAL A C 1
ATOM 1643 O O . VAL A 1 207 ? -13.081 -4.746 21.253 1.00 88.62 207 VAL A O 1
ATOM 1646 N N . GLY A 1 208 ? -14.075 -5.845 19.571 1.00 78.38 208 GLY A N 1
ATOM 1647 C CA . GLY A 1 208 ? -14.961 -6.660 20.411 1.00 78.38 208 GLY A CA 1
ATOM 1648 C C . GLY A 1 208 ? -16.334 -6.040 20.688 1.00 78.38 208 GLY A C 1
ATOM 1649 O O . GLY A 1 208 ? -17.087 -6.567 21.506 1.00 78.38 208 GLY A O 1
ATOM 1650 N N . GLU A 1 209 ? -16.700 -4.967 19.988 1.00 63.12 209 GLU A N 1
ATOM 1651 C CA . GLU A 1 209 ? -18.043 -4.392 20.009 1.00 63.12 209 GLU A CA 1
ATOM 1652 C C . GLU A 1 209 ? -18.935 -5.171 19.030 1.00 63.12 209 GLU A C 1
ATOM 1654 O O . GLU A 1 209 ? -18.987 -4.921 17.828 1.00 63.12 209 GLU A O 1
ATOM 1659 N N . SER A 1 210 ? -19.629 -6.193 19.527 1.00 44.28 210 SER A N 1
ATOM 1660 C CA . SER A 1 210 ? -20.615 -6.918 18.720 1.00 44.28 210 SER A CA 1
ATOM 1661 C C . SER A 1 210 ? -21.919 -6.121 18.650 1.00 44.28 210 SER A C 1
ATOM 1663 O O . SER A 1 210 ? -22.798 -6.276 19.491 1.00 44.28 210 SER A O 1
ATOM 1665 N N . THR A 1 211 ? -22.074 -5.275 17.629 1.00 44.16 211 THR A N 1
ATOM 1666 C CA . THR A 1 211 ? -23.416 -4.805 17.252 1.00 44.16 211 THR A CA 1
ATOM 1667 C C . THR A 1 211 ? -24.068 -5.909 16.410 1.00 44.16 211 THR A C 1
ATOM 1669 O O . THR A 1 211 ? -23.542 -6.225 15.337 1.00 44.16 211 THR A O 1
ATOM 1672 N N . PRO A 1 212 ? -25.156 -6.559 16.863 1.00 37.38 212 PRO A N 1
ATOM 1673 C CA . PRO A 1 212 ? -25.861 -7.528 16.035 1.00 37.38 212 PRO A CA 1
ATOM 1674 C C . PRO A 1 212 ? -26.423 -6.822 14.789 1.00 37.38 212 PRO A C 1
ATOM 1676 O O . PRO A 1 212 ? -26.854 -5.671 14.889 1.00 37.38 212 PRO A O 1
ATOM 1679 N N . PRO A 1 213 ? -26.420 -7.468 13.609 1.00 41.94 213 PRO A N 1
ATOM 1680 C CA . PRO A 1 213 ? -27.029 -6.885 12.422 1.00 41.94 213 PRO A CA 1
ATOM 1681 C C . PRO A 1 213 ? -28.526 -6.677 12.680 1.00 41.94 213 PRO A C 1
ATOM 1683 O O . PRO A 1 213 ? -29.234 -7.625 13.023 1.00 41.94 213 PRO A O 1
ATOM 1686 N N . SER A 1 214 ? -29.000 -5.438 12.533 1.00 41.38 214 SER A N 1
ATOM 1687 C CA . SER A 1 214 ? -30.429 -5.138 12.505 1.00 41.38 214 SER A CA 1
ATOM 1688 C C . SER A 1 214 ? -31.068 -5.908 11.348 1.00 41.38 214 SER A C 1
ATOM 1690 O O . SER A 1 214 ? -30.614 -5.869 10.206 1.00 41.38 214 SER A O 1
ATOM 1692 N N . SER A 1 215 ? -32.107 -6.666 11.664 1.00 38.12 215 SER A N 1
ATOM 1693 C CA . SER A 1 215 ? -32.785 -7.627 10.795 1.00 38.12 215 SER A CA 1
ATOM 1694 C C . SER A 1 215 ? -33.692 -7.002 9.723 1.00 38.12 215 SER A C 1
ATOM 1696 O O . SER A 1 215 ? -34.653 -7.641 9.307 1.00 38.12 215 SER A O 1
ATOM 1698 N N . ASP A 1 216 ? -33.409 -5.789 9.242 1.00 40.12 216 ASP A N 1
ATOM 1699 C CA . ASP A 1 216 ? -34.394 -5.005 8.476 1.00 40.12 216 ASP A CA 1
ATOM 1700 C C . ASP A 1 216 ? -34.172 -4.961 6.955 1.00 40.12 216 ASP A C 1
ATOM 1702 O O . ASP A 1 216 ? -34.864 -4.225 6.258 1.00 40.12 216 ASP A O 1
ATOM 1706 N N . THR A 1 217 ? -33.267 -5.765 6.383 1.00 36.41 217 THR A N 1
ATOM 1707 C CA . THR A 1 217 ? -33.078 -5.803 4.909 1.00 36.41 217 THR A CA 1
ATOM 1708 C C . THR A 1 217 ? -33.398 -7.145 4.247 1.00 36.41 217 THR A C 1
ATOM 1710 O O . THR A 1 217 ? -33.203 -7.312 3.046 1.00 36.41 217 THR A O 1
ATOM 1713 N N . ALA A 1 218 ? -33.958 -8.106 4.979 1.00 32.22 218 ALA A N 1
ATOM 1714 C CA . ALA A 1 218 ? -34.399 -9.373 4.400 1.00 32.22 218 ALA A CA 1
ATOM 1715 C C . ALA A 1 218 ? -35.848 -9.287 3.887 1.00 32.22 218 ALA A C 1
ATOM 1717 O O . ALA A 1 218 ? -36.709 -9.983 4.413 1.00 32.22 218 ALA A O 1
ATOM 1718 N N . ASN A 1 219 ? -36.141 -8.418 2.906 1.00 31.64 219 ASN A N 1
ATOM 1719 C CA . ASN A 1 219 ? -37.354 -8.569 2.083 1.00 31.64 219 ASN A CA 1
ATOM 1720 C C . ASN A 1 219 ? -37.412 -7.672 0.830 1.00 31.64 219 ASN A C 1
ATOM 1722 O O . ASN A 1 219 ? -38.375 -6.946 0.620 1.00 31.64 219 ASN A O 1
ATOM 1726 N N . THR A 1 220 ? -36.423 -7.746 -0.060 1.00 32.75 220 THR A N 1
ATOM 1727 C CA . THR A 1 220 ? -36.599 -7.258 -1.444 1.00 32.75 220 THR A CA 1
ATOM 1728 C C . THR A 1 220 ? -35.758 -8.070 -2.418 1.00 32.75 220 THR A C 1
ATOM 1730 O O . THR A 1 220 ? -34.794 -7.573 -2.991 1.00 32.75 220 THR A O 1
ATOM 1733 N N . SER A 1 221 ? -36.110 -9.338 -2.620 1.00 34.50 221 SER A N 1
ATOM 1734 C CA . SER A 1 221 ? -35.638 -10.077 -3.795 1.00 34.50 221 SER A CA 1
ATOM 1735 C C . SER A 1 221 ? -36.556 -11.239 -4.161 1.00 34.50 221 SER A C 1
ATOM 1737 O O . SER A 1 221 ? -36.072 -12.338 -4.374 1.00 34.50 221 SER A O 1
ATOM 1739 N N . GLU A 1 222 ? -37.868 -11.012 -4.250 1.00 35.62 222 GLU A N 1
ATOM 1740 C CA . GLU A 1 222 ? -38.773 -11.906 -4.987 1.00 35.62 222 GLU A CA 1
ATOM 1741 C C . GLU A 1 222 ? -39.952 -11.105 -5.558 1.00 35.62 222 GLU A C 1
ATOM 1743 O O . GLU A 1 222 ? -40.967 -10.926 -4.884 1.00 35.62 222 GLU A O 1
ATOM 1748 N N . ARG A 1 223 ? -39.835 -10.611 -6.804 1.00 28.52 223 ARG A N 1
ATOM 1749 C CA . ARG A 1 223 ? -40.975 -10.551 -7.741 1.00 28.52 223 ARG A CA 1
ATOM 1750 C C . ARG A 1 223 ? -40.600 -10.128 -9.166 1.00 28.52 223 ARG A C 1
ATOM 1752 O O . ARG A 1 223 ? -40.044 -9.058 -9.374 1.00 28.52 223 ARG A O 1
ATOM 1759 N N . HIS A 1 224 ? -41.092 -10.952 -10.092 1.00 30.20 224 HIS A N 1
ATOM 1760 C CA . HIS A 1 224 ? -41.332 -10.753 -11.526 1.00 30.20 224 HIS A CA 1
ATOM 1761 C C . HIS A 1 224 ? -40.179 -10.996 -12.506 1.00 30.20 224 HIS A C 1
ATOM 1763 O O . HIS A 1 224 ? -39.409 -10.113 -12.871 1.00 30.20 224 HIS A O 1
ATOM 1769 N N . GLN A 1 225 ? -40.187 -12.236 -12.997 1.00 28.75 225 GLN A N 1
ATOM 1770 C CA . GLN A 1 225 ? -39.891 -12.593 -14.377 1.00 28.75 225 GLN A CA 1
ATOM 1771 C C . GLN A 1 225 ? -41.219 -12.691 -15.166 1.00 28.75 225 GLN A C 1
ATOM 1773 O O . GLN A 1 225 ? -42.234 -13.018 -14.552 1.00 28.75 225 GLN A O 1
ATOM 1778 N N . GLU A 1 226 ? -41.145 -12.447 -16.487 1.00 28.77 226 GLU A N 1
ATOM 1779 C CA . GLU A 1 226 ? -42.209 -12.416 -17.532 1.00 28.77 226 GLU A CA 1
ATOM 1780 C C . GLU A 1 226 ? -42.955 -11.059 -17.608 1.00 28.77 226 GLU A C 1
ATOM 1782 O O . GLU A 1 226 ? -43.439 -10.561 -16.600 1.00 28.77 226 GLU A O 1
ATOM 1787 N N . ASP A 1 227 ? -42.971 -10.290 -18.709 1.00 29.45 227 ASP A N 1
ATOM 1788 C CA . ASP A 1 227 ? -43.178 -10.607 -20.134 1.00 29.45 227 ASP A CA 1
ATOM 1789 C C . ASP A 1 227 ? -42.514 -9.575 -21.087 1.00 29.45 227 ASP A C 1
ATOM 1791 O O . ASP A 1 227 ? -42.234 -8.439 -20.704 1.00 29.45 227 ASP A O 1
ATOM 1795 N N . GLY A 1 228 ? -42.262 -9.960 -22.348 1.00 25.98 228 GLY A N 1
ATOM 1796 C CA . GLY A 1 228 ? -41.593 -9.131 -23.367 1.00 25.98 228 GLY A CA 1
ATOM 1797 C C . GLY A 1 228 ? -42.502 -8.283 -24.274 1.00 25.98 228 GLY A C 1
ATOM 1798 O O . GLY A 1 228 ? -43.654 -8.632 -24.495 1.00 25.98 228 GLY A O 1
ATOM 1799 N N . ALA A 1 229 ? -41.938 -7.218 -24.872 1.00 27.81 229 ALA A N 1
ATOM 1800 C CA . ALA A 1 229 ? -42.235 -6.728 -26.233 1.00 27.81 229 ALA A CA 1
ATOM 1801 C C . ALA A 1 229 ? -41.307 -5.561 -26.666 1.00 27.81 229 ALA A C 1
ATOM 1803 O O . ALA A 1 229 ? -41.219 -4.536 -26.004 1.00 27.81 229 ALA A O 1
ATOM 1804 N N . SER A 1 230 ? -40.641 -5.774 -27.807 1.00 25.06 230 SER A N 1
ATOM 1805 C CA . SER A 1 230 ? -40.205 -4.858 -28.886 1.00 25.06 230 SER A CA 1
ATOM 1806 C C . SER A 1 230 ? -39.860 -3.364 -28.666 1.00 25.06 230 SER A C 1
ATOM 1808 O O . SER A 1 230 ? -40.732 -2.558 -28.370 1.00 25.06 230 SER A O 1
ATOM 1810 N N . ILE A 1 231 ? -38.635 -3.035 -29.123 1.00 27.67 231 ILE A N 1
ATOM 1811 C CA . ILE A 1 231 ? -38.220 -1.934 -30.032 1.00 27.67 231 ILE A CA 1
ATOM 1812 C C . ILE A 1 231 ? -38.497 -0.486 -29.579 1.00 27.67 231 ILE A C 1
ATOM 1814 O O . ILE A 1 231 ? -39.640 -0.058 -29.552 1.00 27.67 231 ILE A O 1
ATOM 1818 N N . VAL A 1 232 ? -37.427 0.303 -29.399 1.00 26.34 232 VAL A N 1
ATOM 1819 C CA . VAL A 1 232 ? -37.087 1.502 -30.204 1.00 26.34 232 VAL A CA 1
ATOM 1820 C C . VAL A 1 232 ? -35.662 1.954 -29.846 1.00 26.34 232 VAL A C 1
ATOM 1822 O O . VAL A 1 232 ? -35.274 2.014 -28.684 1.00 26.34 232 VAL A O 1
ATOM 1825 N N . SER A 1 233 ? -34.887 2.229 -30.891 1.00 28.11 233 SER A N 1
ATOM 1826 C CA . SER A 1 233 ? -33.585 2.893 -30.901 1.00 28.11 233 SER A CA 1
ATOM 1827 C C . SER A 1 233 ? -33.701 4.391 -30.610 1.00 28.11 233 SER A C 1
ATOM 1829 O O . SER A 1 233 ? -34.555 5.051 -31.203 1.00 28.11 233 SER A O 1
ATOM 1831 N N . SER A 1 234 ? -32.763 4.948 -29.851 1.00 28.88 234 SER A N 1
ATOM 1832 C CA . SER A 1 234 ? -32.351 6.345 -30.016 1.00 28.88 234 SER A CA 1
ATOM 1833 C C . SER A 1 234 ? -30.927 6.533 -29.507 1.00 28.88 234 SER A C 1
ATOM 1835 O O . SER A 1 234 ? -30.621 6.207 -28.360 1.00 28.88 234 SER A O 1
ATOM 1837 N N . ASP A 1 235 ? -30.096 7.018 -30.420 1.00 27.88 235 ASP A N 1
ATOM 1838 C CA . ASP A 1 235 ? -28.712 7.433 -30.261 1.00 27.88 235 ASP A CA 1
ATOM 1839 C C . ASP A 1 235 ? -28.535 8.630 -29.304 1.00 27.88 235 ASP A C 1
ATOM 1841 O O . ASP A 1 235 ? -29.469 9.390 -29.062 1.00 27.88 235 ASP A O 1
ATOM 1845 N N . GLU A 1 236 ? -27.284 8.772 -28.848 1.00 33.22 236 GLU A N 1
ATOM 1846 C CA . GLU A 1 236 ? -26.580 9.987 -28.393 1.00 33.22 236 GLU A CA 1
ATOM 1847 C C . GLU A 1 236 ? -27.152 10.832 -27.236 1.00 33.22 236 GLU A C 1
ATOM 1849 O O . GLU A 1 236 ? -28.116 11.578 -27.380 1.00 33.22 236 GLU A O 1
ATOM 1854 N N . ALA A 1 237 ? -26.400 10.859 -26.127 1.00 27.72 237 ALA A N 1
ATOM 1855 C CA . ALA A 1 237 ? -26.121 12.093 -25.390 1.00 27.72 237 ALA A CA 1
ATOM 1856 C C . ALA A 1 237 ? -24.782 11.965 -24.640 1.00 27.72 237 ALA A C 1
ATOM 1858 O O . ALA A 1 237 ? -24.654 11.243 -23.651 1.00 27.72 237 ALA A O 1
ATOM 1859 N N . ASP A 1 238 ? -23.783 12.644 -25.194 1.00 37.81 238 ASP A N 1
ATOM 1860 C CA . ASP A 1 238 ? -22.605 13.177 -24.517 1.00 37.81 238 ASP A CA 1
ATOM 1861 C C . ASP A 1 238 ? -23.067 14.087 -23.368 1.00 37.81 238 ASP A C 1
ATOM 1863 O O . ASP A 1 238 ? -23.745 15.079 -23.622 1.00 37.81 238 ASP A O 1
ATOM 1867 N N . ASP A 1 239 ? -22.730 13.743 -22.124 1.00 31.09 239 ASP A N 1
ATOM 1868 C CA . ASP A 1 239 ? -22.898 14.642 -20.982 1.00 31.09 239 ASP A CA 1
ATOM 1869 C C . ASP A 1 239 ? -21.542 14.806 -20.294 1.00 31.09 239 ASP A C 1
ATOM 1871 O O . ASP A 1 239 ? -21.066 13.962 -19.525 1.00 31.09 239 ASP A O 1
ATOM 1875 N N . GLY A 1 240 ? -20.900 15.925 -20.629 1.00 31.36 240 GLY A N 1
ATOM 1876 C CA . GLY A 1 240 ? -19.734 16.444 -19.942 1.00 31.36 240 GLY A CA 1
ATOM 1877 C C . GLY A 1 240 ? -20.054 16.679 -18.469 1.00 31.36 240 GLY A C 1
ATOM 1878 O O . GLY A 1 240 ? -20.893 17.506 -18.116 1.00 31.36 240 GLY A O 1
ATOM 1879 N N . LEU A 1 241 ? -19.356 15.952 -17.599 1.00 32.59 241 LEU A N 1
ATOM 1880 C CA . LEU A 1 241 ? -19.414 16.162 -16.159 1.00 32.59 241 LEU A CA 1
ATOM 1881 C C . LEU A 1 241 ? -18.722 17.486 -15.811 1.00 32.59 241 LEU A C 1
ATOM 1883 O O . LEU A 1 241 ? -17.497 17.602 -15.836 1.00 32.59 241 LEU A O 1
ATOM 1887 N N . ASP A 1 242 ? -19.541 18.484 -15.487 1.00 28.11 242 ASP A N 1
ATOM 1888 C CA . ASP A 1 242 ? -19.136 19.723 -14.835 1.00 28.11 242 ASP A CA 1
ATOM 1889 C C . ASP A 1 242 ? -18.479 19.411 -13.476 1.00 28.11 242 ASP A C 1
ATOM 1891 O O . ASP A 1 242 ? -19.105 18.890 -12.553 1.00 28.11 242 ASP A O 1
ATOM 1895 N N . HIS A 1 243 ? -17.191 19.737 -13.351 1.00 35.28 243 HIS A N 1
ATOM 1896 C CA . HIS A 1 243 ? -16.389 19.543 -12.141 1.00 35.28 243 HIS A CA 1
ATOM 1897 C C . HIS A 1 243 ? -16.651 20.595 -11.040 1.00 35.28 243 HIS A C 1
ATOM 1899 O O . HIS A 1 243 ? -15.897 20.657 -10.067 1.00 35.28 243 HIS A O 1
ATOM 1905 N N . SER A 1 244 ? -17.687 21.432 -11.151 1.00 29.77 244 SER A N 1
ATOM 1906 C CA . SER A 1 244 ? -17.906 22.558 -10.231 1.00 29.77 244 SER A CA 1
ATOM 1907 C C . SER A 1 244 ? -18.755 22.264 -8.983 1.00 29.77 244 SER A C 1
ATOM 1909 O O . SER A 1 244 ? -18.953 23.162 -8.163 1.00 29.77 244 SER A O 1
ATOM 1911 N N . HIS A 1 245 ? -19.228 21.032 -8.771 1.00 29.19 245 HIS A N 1
ATOM 1912 C CA . HIS A 1 245 ? -19.989 20.661 -7.569 1.00 29.19 245 HIS A CA 1
ATOM 1913 C C . HIS A 1 245 ? -19.403 19.426 -6.885 1.00 29.19 245 HIS A C 1
ATOM 1915 O O . HIS A 1 245 ? -19.807 18.295 -7.138 1.00 29.19 245 HIS A O 1
ATOM 1921 N N . ILE A 1 246 ? -18.463 19.656 -5.967 1.00 37.59 246 ILE A N 1
ATOM 1922 C CA . ILE A 1 246 ? -18.167 18.702 -4.896 1.00 37.59 246 ILE A CA 1
ATOM 1923 C C . ILE A 1 246 ? -19.266 18.901 -3.839 1.00 37.59 246 ILE A C 1
ATOM 1925 O O . ILE A 1 246 ? -19.323 19.983 -3.248 1.00 37.59 246 ILE A O 1
ATOM 1929 N N . PRO A 1 247 ? -20.163 17.927 -3.596 1.00 34.19 247 PRO A N 1
ATOM 1930 C CA . PRO A 1 247 ? -21.154 18.040 -2.533 1.00 34.19 247 PRO A CA 1
ATOM 1931 C C . PRO A 1 247 ? -20.459 18.239 -1.182 1.00 34.19 247 PRO A C 1
ATOM 1933 O O . PRO A 1 247 ? -19.440 17.608 -0.902 1.00 34.19 247 PRO A O 1
ATOM 1936 N N . ASN A 1 248 ? -21.001 19.125 -0.345 1.00 39.03 248 ASN A N 1
ATOM 1937 C CA . ASN A 1 248 ? -20.424 19.434 0.959 1.00 39.03 248 ASN A CA 1
ATOM 1938 C C . ASN A 1 248 ? -20.414 18.180 1.858 1.00 39.03 248 ASN A C 1
ATOM 1940 O O . ASN A 1 248 ? -21.456 17.670 2.261 1.00 39.03 248 ASN A O 1
ATOM 1944 N N . MET A 1 249 ? -19.212 17.688 2.157 1.00 46.84 249 MET A N 1
ATOM 1945 C CA . MET A 1 249 ? -18.941 16.432 2.869 1.00 46.84 249 MET A CA 1
ATOM 1946 C C . MET A 1 249 ? -19.310 16.474 4.370 1.00 46.84 249 MET A C 1
ATOM 1948 O O . MET A 1 249 ? -19.388 15.430 5.018 1.00 46.84 249 MET A O 1
ATOM 1952 N N . LEU A 1 250 ? -19.570 17.655 4.944 1.00 41.16 250 LEU A N 1
ATOM 1953 C CA . LEU A 1 250 ? -19.905 17.818 6.369 1.00 41.16 250 LEU A CA 1
ATOM 1954 C C . LEU A 1 250 ? -21.222 17.135 6.780 1.00 41.16 250 LEU A C 1
ATOM 1956 O O . LEU A 1 250 ? -21.318 16.631 7.902 1.00 41.16 250 LEU A O 1
ATOM 1960 N N . ASP A 1 251 ? -22.200 17.044 5.879 1.00 43.97 251 ASP A N 1
ATOM 1961 C CA . ASP A 1 251 ? -23.533 16.526 6.220 1.00 43.97 251 ASP A CA 1
ATOM 1962 C C . ASP A 1 251 ? -23.596 14.991 6.271 1.00 43.97 251 ASP A C 1
ATOM 1964 O O . ASP A 1 251 ? -24.437 14.427 6.968 1.00 43.97 251 ASP A O 1
ATOM 1968 N N . GLN A 1 252 ? -22.692 14.288 5.579 1.00 42.12 252 GLN A N 1
ATOM 1969 C CA . GLN A 1 252 ? -22.696 12.818 5.540 1.00 42.12 252 GLN A CA 1
ATOM 1970 C C . GLN A 1 252 ? -21.748 12.189 6.573 1.00 42.12 252 GLN A C 1
ATOM 1972 O O . GLN A 1 252 ? -22.069 11.150 7.152 1.00 42.12 252 GLN A O 1
ATOM 1977 N N . HIS A 1 253 ? -20.608 12.825 6.872 1.00 42.75 253 HIS A N 1
ATOM 1978 C CA . HIS A 1 253 ? -19.651 12.319 7.868 1.00 42.75 253 HIS A CA 1
ATOM 1979 C C . HIS A 1 253 ? -20.092 12.550 9.316 1.00 42.75 253 HIS A C 1
ATOM 1981 O O . HIS A 1 253 ? -19.767 11.750 10.196 1.00 42.75 253 HIS A O 1
ATOM 1987 N N . SER A 1 254 ? -20.873 13.602 9.570 1.00 41.00 254 SER A N 1
ATOM 1988 C CA . SER A 1 254 ? -21.391 13.922 10.903 1.00 41.00 254 SER A CA 1
ATOM 1989 C C . SER A 1 254 ? -22.358 12.865 11.450 1.00 41.00 254 SER A C 1
ATOM 1991 O O . SER A 1 254 ? -22.529 12.792 12.661 1.00 41.00 254 SER A O 1
ATOM 1993 N N . LEU A 1 255 ? -22.933 11.996 10.612 1.00 36.69 255 LEU A N 1
ATOM 1994 C CA . LEU A 1 255 ? -23.802 10.894 11.050 1.00 36.69 255 LEU A CA 1
ATOM 1995 C C . LEU A 1 255 ? -23.031 9.636 11.485 1.00 36.69 255 LEU A C 1
ATOM 1997 O O . LEU A 1 255 ? -23.551 8.840 12.263 1.00 36.69 255 LEU A O 1
ATOM 2001 N N . LEU A 1 256 ? -21.790 9.447 11.023 1.00 40.47 256 LEU A N 1
ATOM 2002 C CA . LEU A 1 256 ? -21.007 8.229 11.283 1.00 40.47 256 LEU A CA 1
ATOM 2003 C C . LEU A 1 256 ? -20.244 8.260 12.619 1.00 40.47 256 LEU A C 1
ATOM 2005 O O . LEU A 1 256 ? -19.902 7.201 13.143 1.00 40.47 256 LEU A O 1
ATOM 2009 N N . PHE A 1 257 ?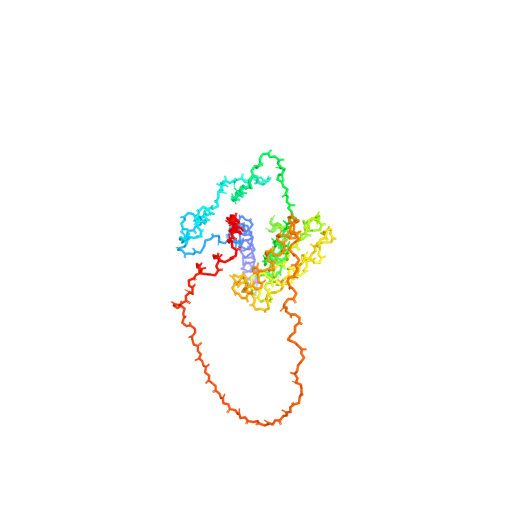 -20.004 9.451 13.181 1.00 38.06 257 PHE A N 1
ATOM 2010 C CA . PHE A 1 257 ? -19.188 9.650 14.390 1.00 38.06 257 PHE A CA 1
ATOM 2011 C C . PHE A 1 257 ? -19.934 10.295 15.567 1.00 38.06 257 PHE A C 1
ATOM 2013 O O . PHE A 1 257 ? -19.316 10.677 16.563 1.00 38.06 257 PHE A O 1
ATOM 2020 N N . GLN A 1 258 ? -21.263 10.409 15.500 1.00 34.50 258 GLN A N 1
ATOM 2021 C CA . GLN A 1 258 ? -22.042 10.864 16.651 1.00 34.50 258 GLN A CA 1
ATOM 2022 C C . GLN A 1 258 ? -21.964 9.834 17.784 1.00 34.50 258 GLN A C 1
ATOM 2024 O O . GLN A 1 258 ? -22.396 8.689 17.645 1.00 34.50 258 GLN A O 1
ATOM 2029 N N . ARG A 1 259 ? -21.421 10.251 18.938 1.00 31.11 259 ARG A N 1
ATOM 2030 C CA . ARG A 1 259 ? -21.585 9.510 20.196 1.00 31.11 259 ARG A CA 1
ATOM 2031 C C . ARG A 1 259 ? -23.085 9.341 20.471 1.00 31.11 259 ARG A C 1
ATOM 2033 O O . ARG A 1 259 ? -23.827 10.304 20.270 1.00 31.11 259 ARG A O 1
ATOM 2040 N N . PRO A 1 260 ? -23.540 8.190 20.998 1.00 35.25 260 PRO A N 1
ATOM 2041 C CA . PRO A 1 260 ? -24.910 8.075 21.471 1.00 35.25 260 PRO A CA 1
ATOM 2042 C C . PRO A 1 260 ? -25.154 9.149 22.537 1.00 35.25 260 PRO A C 1
ATOM 2044 O O . PRO A 1 260 ? -24.459 9.207 23.557 1.00 35.25 260 PRO A O 1
ATOM 2047 N N . VAL A 1 261 ? -26.117 10.033 22.275 1.00 33.66 261 VAL A N 1
ATOM 2048 C CA . VAL A 1 261 ? -26.592 11.011 23.253 1.00 33.66 261 VAL A CA 1
ATOM 2049 C C . VAL A 1 261 ? -27.111 10.219 24.451 1.00 33.66 261 VAL A C 1
ATOM 2051 O O . VAL A 1 261 ? -27.971 9.352 24.299 1.00 33.66 261 VAL A O 1
ATOM 2054 N N . LYS A 1 262 ? -26.575 10.485 25.649 1.00 33.19 262 LYS A N 1
ATOM 2055 C CA . LYS A 1 262 ? -27.158 9.968 26.891 1.00 33.19 262 LYS A CA 1
ATOM 2056 C C . LYS A 1 262 ? -28.585 10.499 26.979 1.00 33.19 262 LYS A C 1
ATOM 2058 O O . LYS A 1 262 ? -28.784 11.685 27.224 1.00 33.19 262 LYS A O 1
ATOM 2063 N N . ILE A 1 263 ? -29.561 9.623 26.779 1.00 34.84 263 ILE A N 1
ATOM 2064 C CA . ILE A 1 263 ? -30.950 9.913 27.109 1.00 34.84 263 ILE A CA 1
ATOM 2065 C C . ILE A 1 263 ? -30.997 10.006 28.636 1.00 34.84 263 ILE A C 1
ATOM 2067 O O . ILE A 1 263 ? -30.828 9.003 29.330 1.00 34.84 263 ILE A O 1
ATOM 2071 N N . HIS A 1 264 ? -31.141 11.222 29.162 1.00 31.53 264 HIS A N 1
ATOM 2072 C CA . HIS A 1 264 ? -31.510 11.413 30.557 1.00 31.53 264 HIS A CA 1
ATOM 2073 C C . HIS A 1 264 ? -32.930 10.868 30.723 1.00 31.53 264 HIS A C 1
ATOM 2075 O O . HIS A 1 264 ? -33.881 11.414 30.170 1.00 31.53 264 HIS A O 1
ATOM 2081 N N . HIS A 1 265 ? -33.059 9.761 31.452 1.00 35.81 265 HIS A N 1
ATOM 2082 C CA . HIS A 1 265 ? -34.323 9.423 32.087 1.00 35.81 265 HIS A CA 1
ATOM 2083 C C . HIS A 1 265 ? -34.534 10.437 33.210 1.00 35.81 265 HIS A C 1
ATOM 2085 O O . HIS A 1 265 ? -34.000 10.260 34.304 1.00 35.81 265 HIS A O 1
ATOM 2091 N N . ASP A 1 266 ? -35.249 11.514 32.900 1.00 35.56 266 ASP A N 1
ATOM 2092 C CA . ASP A 1 266 ? -35.899 12.314 33.928 1.00 35.56 266 ASP A CA 1
ATOM 2093 C C . ASP A 1 266 ? -37.123 11.553 34.445 1.00 35.56 266 ASP A C 1
ATOM 2095 O O . ASP A 1 266 ? -37.871 10.922 33.692 1.00 35.56 266 ASP A O 1
ATOM 2099 N N . GLU A 1 267 ? -37.247 11.591 35.765 1.00 35.91 267 GLU A N 1
ATOM 2100 C CA . GLU A 1 267 ? -38.304 11.020 36.585 1.00 35.91 267 GLU A CA 1
ATOM 2101 C C . GLU A 1 267 ? -39.696 11.488 36.135 1.00 35.91 267 GLU A C 1
ATOM 2103 O O . GLU A 1 267 ? -39.935 12.691 36.035 1.00 35.91 267 GLU A O 1
ATOM 2108 N N . MET A 1 268 ? -40.620 10.538 35.946 1.00 34.72 268 MET A N 1
ATOM 2109 C CA . MET A 1 268 ? -42.011 10.575 36.431 1.00 34.72 268 MET A CA 1
ATOM 2110 C C . MET A 1 268 ? -42.587 9.159 36.480 1.00 34.72 268 MET A C 1
ATOM 2112 O O . MET A 1 268 ? -42.431 8.419 35.483 1.00 34.72 268 MET A O 1
#

Secondary structure (DSSP, 8-state):
-HHHHHHHHHHHHHHHHHHHHHHHHHHHHHHHHHHHHS---S-TTS-SSGGGSPTTSS-GGGGT--EEEEEEE-TTS-EEEEEEEPPSSTTSS------EEEES--S-HHHHHHHH-GGGTTTHHHH------STTTGGG--S-EEEEEETT-SSS-HHHHHHHHHH-TT-S-EEEEEETT--TTTHHHHHHHHHHHHHHHHHHHHHT---PPPS---------------------------TT----THHHHTTTSPPPP-------

Radius of gyration: 27.38 Å; chains: 1; bounding box: 84×41×86 Å